Protein AF-A0AA35WBN7-F1 (afdb_monomer_lite)

InterPro domains:
  IPR002496 Phosphoribosyl-AMP cyclohydrolase domain [PF01502] (26-99)
  IPR008179 Phosphoribosyl-ATP pyrophosphohydrolase [TIGR03188] (119-172)
  IPR008179 Phosphoribosyl-ATP pyrophosphohydrolase [cd11534] (119-172)
  IPR021130 Phosphoribosyl-ATP pyrophosphohydrolase-like [PF01503] (120-172)
  IPR038019 Phosphoribosyl-AMP cyclohydrolase domain superfamily [G3DSA:3.10.20.810] (1-90)
  IPR038019 Phosphoribosyl-AMP cyclohydrolase domain superfamily [SSF141734] (4-103)

Radius of gyration: 33.15 Å; chains: 1; bounding box: 84×72×66 Å

Secondary structure (DSSP, 8-state):
-PPPP--TTS-EEEEEEETTT--EEEEEEE-HHHHHHHHHHSB-EEEETTTTEEEETTTTTS--EEEEEEEE-SSS--EEEEEEESS-SSTTS-S-S-----SS--TT------S-HHHHHHHHHHHHHHHH--TT-HHHHHHHT-HHHHHHHHHHHHHHHHHHHHTT--S-S------S----TT-TTSTT--S--------PPP------

pLDDT: mean 80.25, std 23.48, range [30.5, 98.75]

Structure (mmCIF, N/CA/C/O backbone):
data_AF-A0AA35WBN7-F1
#
_entry.id   AF-A0AA35WBN7-F1
#
loop_
_atom_site.group_PDB
_atom_site.id
_atom_site.type_symbol
_atom_site.label_atom_id
_atom_site.label_alt_id
_atom_site.label_comp_id
_atom_site.label_asym_id
_atom_site.label_entity_id
_atom_site.label_seq_id
_atom_site.pdbx_PDB_ins_code
_atom_site.Cartn_x
_atom_site.Cartn_y
_atom_site.Cartn_z
_atom_site.occupancy
_atom_site.B_iso_or_equiv
_atom_site.auth_seq_id
_atom_site.auth_comp_id
_atom_site.auth_asym_id
_atom_site.auth_atom_id
_atom_site.pdbx_PDB_model_num
ATOM 1 N N . MET A 1 1 ? -16.126 -9.902 -14.931 1.00 58.09 1 MET A N 1
ATOM 2 C CA . MET A 1 1 ? -14.871 -9.126 -14.953 1.00 58.09 1 MET A CA 1
ATOM 3 C C . MET A 1 1 ? -14.750 -8.527 -13.568 1.00 58.09 1 MET A C 1
ATOM 5 O O . MET A 1 1 ? -15.736 -7.951 -13.128 1.00 58.09 1 MET A O 1
ATOM 9 N N . THR A 1 2 ? -13.669 -8.795 -12.839 1.00 73.81 2 THR A N 1
ATOM 10 C CA . THR A 1 2 ? -13.513 -8.277 -11.471 1.00 73.81 2 THR A CA 1
ATOM 11 C C . THR A 1 2 ? -13.279 -6.771 -11.540 1.00 73.81 2 THR A C 1
ATOM 13 O O . THR A 1 2 ? -12.443 -6.322 -12.321 1.00 73.81 2 THR A O 1
ATOM 16 N N . GLU A 1 3 ? -14.068 -6.005 -10.793 1.00 88.19 3 GLU A N 1
ATOM 17 C CA . GLU A 1 3 ? -13.978 -4.547 -10.731 1.00 88.19 3 GLU A CA 1
ATOM 18 C C . GLU A 1 3 ? -13.032 -4.152 -9.595 1.00 88.19 3 GLU A C 1
ATOM 20 O O . GLU A 1 3 ? -13.206 -4.605 -8.467 1.00 88.19 3 GLU A O 1
ATOM 25 N N . ILE A 1 4 ? -12.017 -3.343 -9.903 1.00 94.44 4 ILE A N 1
ATOM 26 C CA . ILE A 1 4 ? -11.051 -2.851 -8.914 1.00 94.44 4 ILE A CA 1
ATOM 27 C C . ILE A 1 4 ? -11.661 -1.635 -8.224 1.00 94.44 4 ILE A C 1
ATOM 29 O O . ILE A 1 4 ? -12.025 -0.662 -8.889 1.00 94.44 4 ILE A O 1
ATOM 33 N N . LYS A 1 5 ? -11.751 -1.683 -6.898 1.00 95.81 5 LYS A N 1
ATOM 34 C CA . LYS A 1 5 ? -12.196 -0.568 -6.069 1.00 95.81 5 LYS A CA 1
ATOM 35 C C . LYS A 1 5 ? -11.035 0.385 -5.833 1.00 95.81 5 LYS A C 1
ATOM 37 O O . L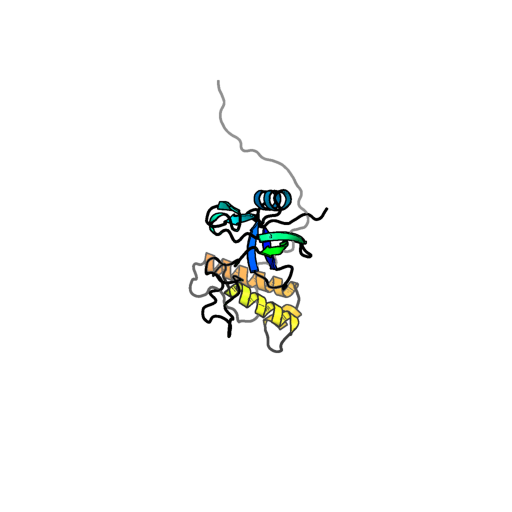YS A 1 5 ? -9.929 -0.025 -5.496 1.00 95.81 5 LYS A O 1
ATOM 42 N N . LEU A 1 6 ? -11.309 1.665 -6.028 1.00 96.69 6 LEU A N 1
ATOM 43 C CA . LEU A 1 6 ? -10.374 2.746 -5.753 1.00 96.69 6 LEU A CA 1
ATOM 44 C C . LEU A 1 6 ? -10.795 3.447 -4.456 1.00 96.69 6 LEU A C 1
ATOM 46 O O . LEU A 1 6 ? -11.986 3.496 -4.144 1.00 96.69 6 LEU A O 1
ATOM 50 N N . ASP A 1 7 ? -9.828 3.999 -3.727 1.00 95.06 7 ASP A N 1
ATOM 51 C CA . ASP A 1 7 ? -10.064 4.868 -2.574 1.00 95.06 7 ASP A CA 1
ATOM 52 C C . ASP A 1 7 ? -10.712 6.203 -2.997 1.00 95.06 7 ASP A C 1
ATOM 54 O O . ASP A 1 7 ? -10.876 6.499 -4.186 1.00 95.06 7 ASP A O 1
ATOM 58 N N . ASP A 1 8 ? -11.042 7.056 -2.024 1.00 95.00 8 ASP A N 1
ATOM 59 C CA . ASP A 1 8 ? -11.656 8.373 -2.271 1.00 95.00 8 ASP A CA 1
ATOM 60 C C . ASP A 1 8 ? -10.786 9.317 -3.128 1.00 95.00 8 ASP A C 1
ATOM 62 O O . ASP A 1 8 ? -11.260 10.345 -3.613 1.00 95.00 8 ASP A O 1
ATOM 66 N N . ARG A 1 9 ? -9.506 8.982 -3.336 1.00 93.56 9 ARG A N 1
ATOM 67 C CA . ARG A 1 9 ? -8.565 9.717 -4.194 1.00 93.56 9 ARG A CA 1
ATOM 68 C C . ARG A 1 9 ? -8.395 9.064 -5.567 1.00 93.56 9 ARG A C 1
ATOM 70 O O . ARG A 1 9 ? -7.563 9.514 -6.353 1.00 93.56 9 ARG A O 1
ATOM 77 N N . GLY A 1 10 ? -9.157 8.016 -5.873 1.00 95.62 10 GLY A N 1
ATOM 78 C CA . GLY A 1 10 ? -9.047 7.276 -7.125 1.00 95.62 10 GLY A CA 1
ATOM 79 C C . GLY A 1 10 ? -7.792 6.402 -7.205 1.00 95.62 10 GLY A C 1
ATOM 80 O O . GLY A 1 10 ? -7.294 6.160 -8.309 1.00 95.62 10 GLY A O 1
ATOM 81 N N . LEU A 1 11 ? -7.260 5.955 -6.062 1.00 97.56 11 LEU A N 1
ATOM 82 C CA . LEU A 1 11 ? -6.049 5.143 -5.970 1.00 97.56 11 LEU A CA 1
ATOM 83 C C . LEU A 1 11 ? -6.331 3.745 -5.414 1.00 97.56 11 LEU A C 1
ATOM 85 O O . LEU A 1 11 ? -7.226 3.555 -4.603 1.00 97.56 11 LEU A O 1
ATOM 89 N N . VAL A 1 12 ? -5.509 2.776 -5.799 1.00 97.94 12 VAL A N 1
ATOM 90 C CA . VAL A 1 12 ? -5.505 1.413 -5.258 1.00 97.94 12 VAL A CA 1
ATOM 91 C C . VAL A 1 12 ? -4.094 1.062 -4.774 1.00 97.94 12 VAL A C 1
ATOM 93 O O . VAL A 1 12 ? -3.124 1.333 -5.496 1.00 97.94 12 VAL A O 1
ATOM 96 N N . PRO A 1 13 ? -3.917 0.517 -3.559 1.00 98.38 13 PRO A N 1
ATOM 97 C CA . PRO A 1 13 ? -2.636 -0.024 -3.127 1.00 98.38 13 PRO A CA 1
ATOM 98 C C . PRO A 1 13 ? -2.210 -1.200 -4.014 1.00 98.38 13 PRO A C 1
ATOM 100 O O . PRO A 1 13 ? -3.001 -2.068 -4.381 1.00 98.38 13 PRO A O 1
ATOM 103 N N . ALA A 1 14 ? -0.925 -1.233 -4.350 1.00 98.31 14 ALA A N 1
ATOM 104 C CA . ALA A 1 14 ? -0.316 -2.265 -5.171 1.00 98.31 14 ALA A CA 1
ATOM 105 C C . ALA A 1 14 ? 0.974 -2.768 -4.516 1.00 98.31 14 ALA A C 1
ATOM 107 O O . ALA A 1 14 ? 1.943 -2.023 -4.344 1.00 98.31 14 ALA A O 1
ATOM 108 N N . ILE A 1 15 ? 0.990 -4.048 -4.160 1.00 98.75 15 ILE A N 1
ATOM 109 C CA . ILE A 1 15 ? 2.135 -4.744 -3.579 1.00 98.75 15 ILE A CA 1
ATOM 110 C C . ILE A 1 15 ? 2.947 -5.352 -4.718 1.00 98.75 15 ILE A C 1
ATOM 112 O O . ILE A 1 15 ? 2.439 -6.182 -5.463 1.00 98.75 15 ILE A O 1
ATOM 116 N N . ALA A 1 16 ? 4.219 -4.981 -4.840 1.00 98.50 16 ALA A N 1
ATOM 117 C CA . ALA A 1 16 ? 5.152 -5.655 -5.733 1.00 98.50 16 ALA A CA 1
ATOM 118 C C . ALA A 1 16 ? 5.882 -6.765 -4.973 1.00 98.50 16 ALA A C 1
ATOM 120 O O . ALA A 1 16 ? 6.522 -6.511 -3.950 1.00 98.50 16 ALA A O 1
ATOM 121 N N . GLN A 1 17 ? 5.804 -7.987 -5.485 1.00 98.75 17 GLN A N 1
ATOM 122 C CA . GLN A 1 17 ? 6.451 -9.164 -4.921 1.00 98.75 17 GLN A CA 1
ATOM 123 C C . GLN A 1 17 ? 7.298 -9.844 -5.992 1.00 98.75 17 GLN A C 1
ATOM 125 O O . GLN A 1 17 ? 6.830 -10.080 -7.104 1.00 98.75 17 GLN A O 1
ATOM 130 N N . ASP A 1 18 ? 8.533 -10.178 -5.641 1.00 98.50 18 ASP A N 1
ATOM 131 C CA . ASP A 1 18 ? 9.425 -10.947 -6.500 1.00 98.50 18 ASP A CA 1
ATOM 132 C C . ASP A 1 18 ? 8.811 -12.326 -6.782 1.00 98.50 18 ASP A C 1
ATOM 134 O O . ASP A 1 18 ? 8.481 -13.078 -5.857 1.00 98.50 18 ASP A O 1
ATOM 138 N N . ILE A 1 19 ? 8.628 -12.647 -8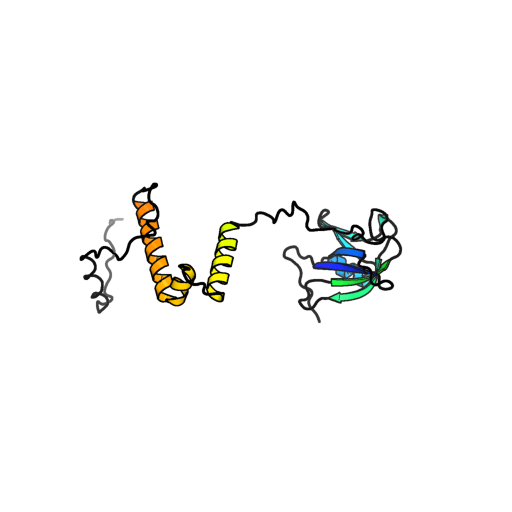.062 1.00 98.38 19 ILE A N 1
ATOM 139 C CA . ILE A 1 19 ? 8.028 -13.909 -8.500 1.00 98.38 19 ILE A CA 1
ATOM 140 C C . ILE A 1 19 ? 8.918 -15.121 -8.199 1.00 98.38 19 ILE A C 1
ATOM 142 O O . ILE A 1 19 ? 8.398 -16.202 -7.933 1.00 98.38 19 ILE A O 1
ATOM 146 N N . ASN A 1 20 ? 10.239 -14.943 -8.201 1.00 97.44 20 ASN A N 1
ATOM 147 C CA . ASN A 1 20 ? 11.207 -16.020 -8.023 1.00 97.44 20 ASN A CA 1
ATOM 148 C C . ASN A 1 20 ? 11.433 -16.324 -6.540 1.00 97.44 20 ASN A C 1
ATOM 150 O O . ASN A 1 20 ? 11.540 -17.486 -6.150 1.00 97.44 20 ASN A O 1
ATOM 154 N N . THR A 1 21 ? 11.516 -15.283 -5.705 1.00 97.56 21 THR A N 1
ATOM 155 C CA . THR A 1 21 ? 11.854 -15.434 -4.277 1.00 97.56 21 THR A CA 1
ATOM 156 C C . THR A 1 21 ? 10.646 -15.365 -3.346 1.00 97.56 21 THR A C 1
ATOM 158 O O . THR A 1 21 ? 10.745 -15.756 -2.184 1.00 97.56 21 THR A O 1
ATOM 161 N N . GLY A 1 22 ? 9.510 -14.841 -3.813 1.00 97.31 22 GLY A N 1
ATOM 162 C CA . GLY A 1 22 ? 8.342 -14.565 -2.974 1.00 97.31 22 GLY A CA 1
ATOM 163 C C . GLY A 1 22 ? 8.532 -13.385 -2.014 1.00 97.31 22 GLY A C 1
ATOM 164 O O . GLY A 1 22 ? 7.644 -13.102 -1.207 1.00 97.31 22 GLY A O 1
ATOM 165 N N . ARG A 1 23 ? 9.657 -12.666 -2.078 1.00 97.69 23 ARG A N 1
ATOM 166 C CA . ARG A 1 23 ? 9.912 -11.504 -1.222 1.00 97.69 23 ARG A CA 1
ATOM 167 C C . ARG A 1 23 ? 9.023 -10.333 -1.630 1.00 97.69 23 ARG A C 1
ATOM 169 O O . ARG A 1 23 ? 8.982 -9.957 -2.799 1.00 97.69 23 ARG A O 1
ATOM 176 N N . VAL A 1 24 ? 8.352 -9.713 -0.661 1.00 98.44 24 VAL A N 1
ATOM 177 C CA . VAL A 1 24 ? 7.678 -8.426 -0.883 1.00 98.44 24 VAL A CA 1
ATOM 178 C C . VAL A 1 24 ? 8.748 -7.357 -1.085 1.00 98.44 24 VAL A C 1
ATOM 180 O O . VAL A 1 24 ? 9.616 -7.178 -0.232 1.00 98.44 24 VAL A O 1
ATOM 183 N N . LEU A 1 25 ? 8.709 -6.674 -2.226 1.00 98.38 25 LEU A N 1
ATOM 184 C CA . LEU A 1 25 ? 9.704 -5.686 -2.638 1.00 98.38 25 LEU A CA 1
ATOM 185 C C . LEU A 1 25 ? 9.303 -4.278 -2.215 1.00 98.38 25 LEU A C 1
ATOM 187 O O . LEU A 1 25 ? 10.115 -3.544 -1.665 1.00 98.38 25 LEU A O 1
ATOM 191 N N . MET A 1 26 ? 8.059 -3.887 -2.478 1.00 98.06 26 MET A N 1
ATOM 192 C CA . MET A 1 26 ? 7.554 -2.562 -2.125 1.00 98.06 26 MET A CA 1
ATOM 193 C C . MET A 1 26 ? 6.029 -2.516 -2.175 1.00 98.06 26 MET A C 1
ATOM 195 O O . MET A 1 26 ? 5.392 -3.358 -2.807 1.00 98.06 26 MET A O 1
ATOM 199 N N . LEU A 1 27 ? 5.465 -1.485 -1.551 1.00 98.25 27 LEU A N 1
ATOM 200 C CA . LEU A 1 27 ? 4.088 -1.058 -1.758 1.00 98.25 27 LEU A CA 1
ATOM 201 C C . LEU A 1 27 ? 4.101 0.284 -2.491 1.00 98.25 27 LEU A C 1
ATOM 203 O O . LEU A 1 27 ? 4.803 1.214 -2.092 1.00 98.25 27 LEU A O 1
ATOM 207 N N . GLY A 1 28 ? 3.325 0.373 -3.563 1.00 97.12 28 GLY A N 1
ATOM 208 C CA . GLY A 1 28 ? 3.023 1.613 -4.265 1.00 97.12 28 GLY A CA 1
ATOM 209 C C . GLY A 1 28 ? 1.517 1.821 -4.369 1.00 97.12 28 GLY A C 1
ATOM 210 O O . GLY A 1 28 ? 0.730 0.991 -3.922 1.00 97.12 28 GLY A O 1
ATOM 211 N N . TYR A 1 29 ? 1.116 2.937 -4.965 1.00 98.31 29 TYR A N 1
ATOM 212 C CA . TYR A 1 29 ? -0.280 3.203 -5.305 1.00 98.31 29 TYR A CA 1
ATOM 213 C C . TYR A 1 29 ? -0.405 3.258 -6.816 1.00 98.31 29 TYR A C 1
ATOM 215 O O . TYR A 1 29 ? 0.515 3.710 -7.496 1.00 98.31 29 TYR A O 1
ATOM 223 N N . MET A 1 30 ? -1.532 2.807 -7.340 1.00 98.19 30 MET A N 1
ATOM 224 C CA . MET A 1 30 ? -1.865 2.902 -8.751 1.00 98.19 30 MET A CA 1
ATOM 225 C C . MET A 1 30 ? -3.196 3.627 -8.918 1.00 98.19 30 MET A C 1
ATOM 227 O O . MET A 1 30 ? -4.060 3.588 -8.055 1.00 98.19 30 MET A O 1
ATOM 231 N N . ASN A 1 31 ? -3.353 4.287 -10.050 1.00 97.50 31 ASN A N 1
ATOM 232 C CA . ASN A 1 31 ? -4.596 4.856 -10.547 1.00 97.50 31 ASN A CA 1
ATOM 233 C C . ASN A 1 31 ? -4.928 4.180 -11.896 1.00 97.50 31 ASN A C 1
ATOM 235 O O . ASN A 1 31 ? -4.107 3.417 -12.422 1.00 97.50 31 ASN A O 1
ATOM 239 N N . PRO A 1 32 ? -6.080 4.470 -12.524 1.00 96.56 32 PRO A N 1
ATOM 240 C CA . PRO A 1 32 ? -6.427 3.866 -13.812 1.00 96.56 32 PRO A CA 1
ATOM 241 C C . PRO A 1 32 ? -5.363 4.062 -14.908 1.00 96.56 32 PRO A C 1
ATOM 243 O O . PRO A 1 32 ? -5.143 3.170 -15.727 1.00 96.56 32 PRO A O 1
ATOM 246 N N . GLY A 1 33 ? -4.665 5.205 -14.915 1.00 96.62 33 GLY A N 1
ATOM 247 C CA . GLY A 1 33 ? -3.615 5.505 -15.893 1.00 96.62 33 GLY A CA 1
ATOM 248 C C . GLY A 1 33 ? -2.356 4.649 -15.730 1.00 96.62 33 GLY A C 1
ATOM 249 O O . GLY A 1 33 ? -1.837 4.121 -16.713 1.00 96.62 33 GLY A O 1
ATOM 250 N N . SER A 1 34 ? -1.881 4.474 -14.497 1.00 97.44 34 SER A N 1
ATOM 251 C CA . SER A 1 34 ? -0.712 3.635 -14.189 1.00 97.44 34 SER A CA 1
ATOM 252 C C . SER A 1 34 ? -1.015 2.150 -14.365 1.00 97.44 34 SER A C 1
ATOM 254 O O . SER A 1 34 ? -0.185 1.430 -14.921 1.00 97.44 34 SER A O 1
ATOM 256 N N . LEU A 1 35 ? -2.222 1.697 -14.009 1.00 95.75 35 LEU A N 1
ATOM 257 C CA . LEU A 1 35 ? -2.671 0.333 -14.309 1.00 95.75 35 LEU A CA 1
ATOM 258 C C . LEU A 1 35 ? -2.663 0.062 -15.808 1.00 95.75 35 LEU A C 1
ATOM 260 O O . LEU A 1 35 ? -2.078 -0.923 -16.255 1.00 95.75 35 LEU A O 1
ATOM 264 N N . LYS A 1 36 ? -3.255 0.968 -16.593 1.00 95.62 36 LYS A N 1
ATOM 265 C CA . LYS A 1 36 ? -3.287 0.845 -18.049 1.00 95.62 36 LYS A CA 1
ATOM 266 C C . LYS A 1 36 ? -1.878 0.716 -18.632 1.00 95.62 36 LYS A C 1
ATOM 268 O O . LYS A 1 36 ? -1.614 -0.238 -19.354 1.00 95.62 36 LYS A O 1
ATOM 273 N N . ARG A 1 37 ? -0.959 1.618 -18.269 1.00 96.88 37 ARG A N 1
ATOM 274 C CA . ARG A 1 37 ? 0.431 1.570 -18.758 1.00 96.88 37 ARG A CA 1
ATOM 275 C C . ARG A 1 37 ? 1.164 0.302 -18.336 1.00 96.88 37 ARG A C 1
ATOM 277 O O . ARG A 1 37 ? 1.904 -0.260 -19.135 1.00 96.88 37 ARG A O 1
ATOM 284 N N . THR A 1 38 ? 0.937 -0.162 -17.110 1.00 96.69 38 THR A N 1
ATOM 285 C CA . THR A 1 38 ? 1.546 -1.399 -16.608 1.00 96.69 38 THR A CA 1
ATOM 286 C C . THR A 1 38 ? 1.101 -2.614 -17.422 1.00 96.69 38 THR A C 1
ATOM 288 O O . THR A 1 38 ? 1.929 -3.433 -17.818 1.00 96.69 38 THR A O 1
ATOM 291 N N . LEU A 1 39 ? -0.199 -2.713 -17.713 1.00 92.62 39 LEU A N 1
ATOM 292 C CA . LEU A 1 39 ? -0.763 -3.822 -18.484 1.00 92.62 39 LEU A CA 1
ATOM 293 C C . LEU A 1 39 ? -0.385 -3.763 -19.972 1.00 92.62 39 LEU A C 1
ATOM 295 O O . LEU A 1 39 ? -0.274 -4.806 -20.610 1.00 92.62 39 LEU A O 1
ATOM 299 N N . GLU A 1 40 ? -0.164 -2.567 -20.523 1.00 94.25 40 GLU A N 1
ATOM 300 C CA . GLU A 1 40 ? 0.291 -2.379 -21.907 1.00 94.25 40 GLU A CA 1
ATOM 301 C C . GLU A 1 40 ? 1.801 -2.631 -22.081 1.00 94.25 40 GLU A C 1
ATOM 303 O O . GLU A 1 40 ? 2.218 -3.176 -23.101 1.00 94.25 40 GLU A O 1
ATOM 308 N N . GLY A 1 41 ? 2.628 -2.219 -21.112 1.00 82.44 41 GLY A N 1
ATOM 309 C CA . GLY A 1 41 ? 4.081 -2.082 -21.272 1.00 82.44 41 GLY A CA 1
ATOM 310 C C . GLY A 1 41 ? 4.947 -3.135 -20.582 1.00 82.44 41 GLY A C 1
ATOM 311 O O . GLY A 1 41 ? 6.168 -3.034 -20.650 1.00 82.44 41 GLY A O 1
ATOM 312 N N . THR A 1 42 ? 4.369 -4.127 -19.901 1.00 90.69 42 THR A N 1
ATOM 313 C CA . THR A 1 42 ? 5.061 -5.162 -19.092 1.00 90.69 42 THR A CA 1
ATOM 314 C C . THR A 1 42 ? 5.919 -4.650 -17.930 1.00 90.69 42 THR A C 1
ATOM 316 O O . THR A 1 42 ? 6.293 -5.440 -17.076 1.00 90.69 42 THR A O 1
ATOM 319 N N . GLN A 1 43 ? 6.203 -3.353 -17.836 1.00 96.94 43 GLN A N 1
ATOM 320 C CA . GLN A 1 43 ? 6.925 -2.728 -16.730 1.00 96.94 43 GLN A CA 1
ATOM 321 C C . GLN A 1 43 ? 5.951 -2.002 -15.805 1.00 96.94 43 GLN A C 1
ATOM 323 O O . GLN A 1 43 ? 4.960 -1.430 -16.257 1.00 96.94 43 GLN A O 1
ATOM 328 N N . VAL A 1 44 ? 6.217 -2.032 -14.499 1.00 97.94 44 VAL A N 1
ATOM 329 C CA . VAL A 1 44 ? 5.310 -1.460 -13.498 1.00 97.94 44 VAL A CA 1
ATOM 330 C C . VAL A 1 44 ? 5.372 0.067 -13.470 1.00 97.94 44 VAL A C 1
ATOM 332 O O . VAL A 1 44 ? 6.429 0.679 -13.302 1.00 97.94 44 VAL A O 1
ATOM 335 N N . TRP A 1 45 ? 4.191 0.675 -13.546 1.00 98.38 45 TRP A N 1
ATOM 336 C CA . TRP A 1 45 ? 3.951 2.091 -13.307 1.00 98.38 45 TRP A CA 1
ATOM 337 C C . TRP A 1 45 ? 3.190 2.272 -12.001 1.00 98.38 45 TRP A C 1
ATOM 339 O O . TRP A 1 45 ? 2.185 1.613 -11.767 1.00 98.38 45 TRP A O 1
ATOM 349 N N . PHE A 1 46 ? 3.619 3.216 -11.179 1.00 98.00 46 PHE A N 1
ATOM 350 C CA . PHE A 1 46 ? 2.880 3.667 -10.007 1.00 98.00 46 PHE A CA 1
ATOM 351 C C . PHE A 1 46 ? 2.327 5.075 -10.233 1.00 98.00 46 PHE A C 1
ATOM 353 O O . PHE A 1 46 ? 2.603 5.726 -11.240 1.00 98.00 46 PHE A O 1
ATOM 360 N N . TYR A 1 47 ? 1.543 5.549 -9.277 1.00 97.62 47 TYR A N 1
ATOM 361 C CA . TYR A 1 47 ? 1.139 6.935 -9.135 1.00 97.62 47 TYR A CA 1
ATOM 362 C C . TYR A 1 47 ? 1.793 7.518 -7.880 1.00 97.62 47 TYR A C 1
ATOM 364 O O . TYR A 1 47 ? 1.621 7.009 -6.767 1.00 97.62 47 TYR A O 1
ATOM 372 N N . SER A 1 48 ? 2.571 8.581 -8.057 1.00 94.00 48 SER A N 1
ATOM 373 C CA . SER A 1 48 ? 3.215 9.294 -6.961 1.00 94.00 48 SER A CA 1
ATOM 374 C C . SER A 1 48 ? 2.201 10.200 -6.273 1.00 94.00 48 SER A C 1
ATOM 376 O O . SER A 1 48 ? 1.755 11.187 -6.845 1.00 94.00 48 SER A O 1
ATOM 378 N N . ARG A 1 49 ? 1.854 9.902 -5.017 1.00 92.25 49 ARG A N 1
ATOM 379 C CA . ARG A 1 49 ? 0.906 10.724 -4.241 1.00 92.25 49 ARG A CA 1
ATOM 380 C C . ARG A 1 49 ? 1.442 12.115 -3.904 1.00 92.25 49 ARG A C 1
ATOM 382 O O . ARG A 1 49 ? 0.654 13.018 -3.682 1.00 92.25 49 ARG A O 1
ATOM 389 N N . SER A 1 50 ? 2.762 12.271 -3.817 1.00 89.75 50 SER A N 1
ATOM 390 C CA . SER A 1 50 ? 3.400 13.549 -3.486 1.00 89.75 50 SER A CA 1
ATOM 391 C C . SER A 1 50 ? 3.613 14.441 -4.703 1.00 89.75 50 SER A C 1
ATOM 393 O O . SER A 1 50 ? 3.596 15.658 -4.568 1.00 89.75 50 SER A O 1
ATOM 395 N N . GLN A 1 51 ? 3.840 13.841 -5.874 1.00 91.00 51 GLN A N 1
ATOM 396 C CA . GLN A 1 51 ? 4.060 14.572 -7.127 1.00 91.00 51 GLN A CA 1
ATOM 397 C C . GLN A 1 51 ? 2.804 14.627 -8.005 1.00 91.00 51 GLN A C 1
ATOM 399 O O . GLN A 1 51 ? 2.819 15.307 -9.021 1.00 91.00 51 GLN A O 1
ATOM 404 N N . GLU A 1 52 ? 1.744 13.913 -7.614 1.00 92.62 52 GLU A N 1
ATOM 405 C CA . GLU A 1 52 ? 0.474 13.803 -8.340 1.00 92.62 52 GLU A CA 1
ATOM 406 C C . GLU A 1 52 ? 0.646 13.393 -9.813 1.00 92.62 52 GLU A C 1
ATOM 408 O O . GLU A 1 52 ? -0.058 13.868 -10.701 1.00 92.62 52 GLU A O 1
ATOM 413 N N . ASP A 1 53 ? 1.591 12.485 -10.076 1.00 95.75 53 ASP A N 1
ATOM 414 C CA . ASP A 1 53 ? 1.955 12.086 -11.437 1.00 95.75 53 ASP A CA 1
ATOM 415 C C . ASP A 1 53 ? 2.259 10.584 -11.555 1.00 95.75 53 ASP A C 1
ATOM 417 O O . ASP A 1 53 ? 2.520 9.879 -10.571 1.00 95.75 53 ASP A O 1
ATOM 421 N N . LEU A 1 54 ? 2.213 10.083 -12.789 1.00 96.38 54 LEU A N 1
ATOM 422 C CA . LEU A 1 54 ? 2.597 8.726 -13.150 1.00 96.38 54 LEU A CA 1
ATOM 423 C C . LEU A 1 54 ? 4.107 8.549 -12.999 1.00 96.38 54 LEU A C 1
ATOM 425 O O . LEU A 1 54 ? 4.903 9.304 -13.544 1.00 96.38 54 LEU A O 1
ATOM 429 N N . TRP A 1 55 ? 4.500 7.484 -12.315 1.00 96.00 55 TRP A N 1
ATOM 430 C CA . TRP A 1 55 ? 5.891 7.156 -12.061 1.00 96.00 55 TRP A CA 1
ATOM 431 C C . TRP A 1 55 ? 6.236 5.798 -12.658 1.00 96.00 55 TRP A C 1
ATOM 433 O O . TRP A 1 55 ? 5.734 4.763 -12.216 1.00 96.00 55 TRP A O 1
ATOM 443 N N . HIS A 1 56 ? 7.124 5.793 -13.647 1.00 96.56 56 HIS A N 1
ATOM 444 C CA . HIS A 1 56 ? 7.660 4.561 -14.199 1.00 96.56 56 HIS A CA 1
ATOM 445 C C . HIS A 1 56 ? 8.770 4.022 -13.290 1.00 96.56 56 HIS A C 1
ATOM 447 O O . HIS A 1 56 ? 9.854 4.608 -13.176 1.00 96.56 56 HIS A O 1
ATOM 453 N N . LYS A 1 57 ? 8.505 2.909 -12.596 1.00 96.06 57 LYS A N 1
ATOM 454 C CA . LYS A 1 57 ? 9.466 2.377 -11.628 1.00 96.06 57 LYS A CA 1
ATOM 455 C C . LYS A 1 57 ? 10.723 1.913 -12.358 1.00 96.06 57 LYS A C 1
ATOM 457 O O . LYS A 1 57 ? 10.674 0.962 -13.124 1.00 96.06 57 LYS A O 1
ATOM 462 N N . GLY A 1 58 ? 11.850 2.552 -12.046 1.00 93.88 58 GLY A N 1
ATOM 463 C CA . GLY A 1 58 ? 13.148 2.238 -12.646 1.00 93.88 58 GLY A CA 1
ATOM 464 C C . GLY A 1 58 ? 13.581 3.193 -13.757 1.00 93.88 58 GLY A C 1
ATOM 465 O O . GLY A 1 58 ? 14.728 3.109 -14.166 1.00 93.88 58 GLY A O 1
ATOM 466 N N . GLU A 1 59 ? 12.750 4.151 -14.180 1.00 94.25 59 GLU A N 1
ATOM 467 C CA . GLU A 1 59 ? 13.090 5.078 -15.277 1.00 94.25 59 GLU A CA 1
ATOM 468 C C . GLU A 1 59 ? 14.386 5.865 -15.040 1.00 94.25 59 GLU A C 1
ATOM 470 O O . GLU A 1 59 ? 15.180 6.051 -15.957 1.00 94.25 59 GLU A O 1
ATOM 475 N N . VAL A 1 60 ? 14.638 6.278 -13.794 1.00 91.69 60 VAL A N 1
ATOM 476 C CA . VAL A 1 60 ? 15.870 6.996 -13.428 1.00 91.69 60 VAL A CA 1
ATOM 477 C C . VAL A 1 60 ? 17.000 6.039 -13.040 1.00 91.69 60 VAL A C 1
ATOM 479 O O . VAL A 1 60 ? 18.159 6.298 -13.349 1.00 91.69 60 VAL A O 1
ATOM 482 N N . SER A 1 61 ? 16.691 4.944 -12.336 1.00 93.88 61 SER A N 1
ATOM 483 C CA . SER A 1 61 ? 17.712 4.078 -11.727 1.00 93.88 61 SER A CA 1
ATOM 484 C C . SER A 1 61 ? 18.115 2.869 -12.574 1.00 93.88 61 SER A C 1
ATOM 486 O O . SER A 1 61 ? 19.082 2.200 -12.233 1.00 93.88 61 SER A O 1
ATOM 488 N N . GLY A 1 62 ? 17.355 2.536 -13.618 1.00 95.12 62 GLY A N 1
ATOM 489 C CA . GLY A 1 62 ? 17.463 1.281 -14.368 1.00 95.12 62 GLY A CA 1
ATOM 490 C C . GLY A 1 62 ? 16.878 0.052 -13.656 1.00 95.12 62 GLY A C 1
ATOM 491 O O . GLY A 1 62 ? 16.797 -1.010 -14.260 1.00 95.12 62 GLY A O 1
ATOM 492 N N . ASN A 1 63 ? 16.432 0.177 -12.400 1.00 96.81 63 ASN A N 1
ATOM 493 C CA . ASN A 1 63 ? 15.888 -0.944 -11.619 1.00 96.81 63 ASN A CA 1
ATOM 494 C C . ASN A 1 63 ? 14.382 -1.086 -11.868 1.00 96.81 63 ASN A C 1
ATOM 496 O O . ASN A 1 63 ? 13.558 -0.669 -11.032 1.00 96.81 63 ASN A O 1
ATOM 500 N N . TYR A 1 64 ? 14.038 -1.610 -13.042 1.00 97.81 64 TYR A N 1
ATOM 501 C CA . TYR A 1 64 ? 12.658 -1.865 -13.435 1.00 97.81 64 TYR A CA 1
ATOM 502 C C . TYR A 1 64 ? 12.068 -3.060 -12.690 1.00 97.81 64 TYR A C 1
ATOM 504 O O . TYR A 1 64 ? 12.774 -3.943 -12.200 1.00 97.81 64 TYR A O 1
ATOM 512 N N . LEU A 1 65 ? 10.740 -3.065 -12.603 1.00 98.25 65 LEU A N 1
ATOM 513 C CA . LEU A 1 65 ? 9.963 -4.207 -12.142 1.00 98.25 65 LEU A CA 1
ATOM 514 C C . LEU A 1 65 ? 9.152 -4.723 -13.329 1.00 98.25 65 LEU A C 1
ATOM 516 O O . LEU A 1 65 ? 8.223 -4.048 -13.777 1.00 98.25 65 LEU A O 1
ATOM 520 N N . ASN A 1 66 ? 9.511 -5.898 -13.841 1.00 98.12 66 ASN A N 1
ATOM 521 C CA . ASN A 1 66 ? 8.856 -6.488 -15.003 1.00 98.12 66 ASN A CA 1
ATOM 522 C C . ASN A 1 66 ? 7.675 -7.346 -14.539 1.00 98.12 66 ASN A C 1
ATOM 524 O O . ASN A 1 66 ? 7.863 -8.387 -13.911 1.00 98.12 66 ASN A O 1
ATOM 528 N N . LEU A 1 67 ? 6.451 -6.905 -14.816 1.00 98.38 67 LEU A N 1
ATOM 529 C CA . LEU A 1 67 ? 5.221 -7.602 -14.467 1.00 98.38 67 LEU A CA 1
ATOM 530 C C . LEU A 1 67 ? 5.139 -8.959 -15.176 1.00 98.38 67 LEU A C 1
ATOM 532 O O . LEU A 1 67 ? 5.259 -9.055 -16.398 1.00 98.38 67 LEU A O 1
ATOM 536 N N . ARG A 1 68 ? 4.884 -10.007 -14.392 1.00 97.88 68 ARG A N 1
ATOM 537 C CA . ARG A 1 68 ? 4.657 -11.375 -14.874 1.00 97.88 68 ARG A CA 1
ATOM 538 C C . ARG A 1 68 ? 3.226 -11.823 -14.627 1.00 97.88 68 ARG A C 1
ATOM 540 O O . ARG A 1 68 ? 2.579 -12.341 -15.530 1.00 97.88 68 ARG A O 1
ATOM 547 N N . GLU A 1 69 ? 2.726 -11.582 -13.421 1.00 97.00 69 GLU A N 1
ATOM 548 C CA . GLU A 1 69 ? 1.363 -11.923 -13.022 1.00 97.00 69 GLU A CA 1
ATOM 549 C C . GLU A 1 69 ? 0.804 -10.833 -12.118 1.00 97.00 69 GLU A C 1
ATOM 551 O O . GLU A 1 69 ? 1.546 -10.076 -11.491 1.00 97.00 69 GLU A O 1
ATOM 556 N N . TRP A 1 70 ? -0.516 -10.773 -12.017 1.00 96.94 70 TRP A N 1
ATOM 557 C CA . TRP A 1 70 ? -1.188 -9.840 -11.135 1.00 96.94 70 TRP A CA 1
ATOM 558 C C . TRP A 1 70 ? -2.470 -10.456 -10.598 1.00 96.94 70 TRP A C 1
ATOM 560 O O . TRP A 1 70 ? -3.141 -11.236 -11.275 1.00 96.94 70 TRP A O 1
ATOM 570 N N . TYR A 1 71 ? -2.782 -10.101 -9.363 1.00 97.06 71 TYR A N 1
ATOM 571 C CA . TYR A 1 71 ? -3.927 -10.594 -8.623 1.00 97.06 71 TYR A CA 1
ATOM 572 C C . TYR A 1 71 ? -4.596 -9.422 -7.925 1.00 97.06 71 TYR A C 1
ATOM 574 O O . TYR A 1 71 ? -3.959 -8.410 -7.637 1.00 97.06 71 TYR A O 1
ATOM 582 N N . VAL A 1 72 ? -5.874 -9.590 -7.630 1.00 97.12 72 VAL A N 1
ATOM 583 C CA . VAL A 1 72 ? -6.625 -8.696 -6.759 1.00 97.12 72 VAL A CA 1
ATOM 584 C C . VAL A 1 72 ? -7.077 -9.499 -5.542 1.00 97.12 72 VAL A C 1
ATOM 586 O O . VAL A 1 72 ? -7.262 -10.717 -5.645 1.00 97.12 72 VAL A O 1
ATOM 589 N N . ASP A 1 73 ? -7.189 -8.853 -4.392 1.00 97.19 73 ASP A N 1
ATOM 590 C CA . ASP A 1 73 ? -7.696 -9.475 -3.174 1.00 97.19 73 ASP A CA 1
ATOM 591 C C . ASP A 1 73 ? -9.217 -9.729 -3.205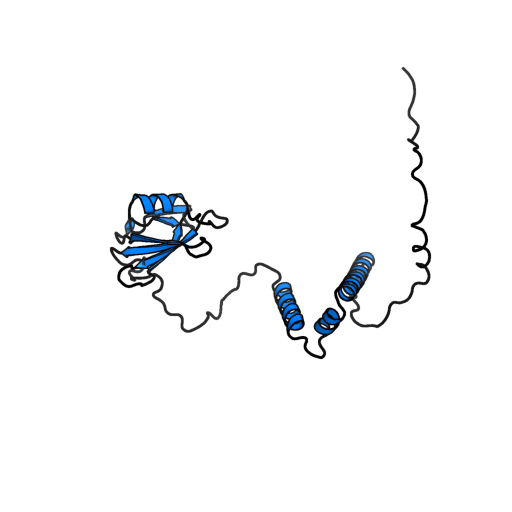 1.00 97.19 73 ASP A C 1
ATOM 593 O O . ASP A 1 73 ? -9.897 -9.568 -4.224 1.00 97.19 73 ASP A O 1
ATOM 597 N N . CYS A 1 74 ? -9.755 -10.247 -2.097 1.00 96.94 74 CYS A N 1
ATOM 598 C CA . CYS A 1 74 ? -11.106 -10.802 -2.049 1.00 96.94 74 CYS A CA 1
ATOM 599 C C . CYS A 1 74 ? -12.222 -9.748 -2.093 1.00 96.94 74 CYS A C 1
ATOM 601 O O . CYS A 1 74 ? -13.321 -10.055 -2.558 1.00 96.94 74 CYS A O 1
ATOM 603 N N . ASP A 1 75 ? -11.957 -8.529 -1.637 1.00 96.12 75 ASP A N 1
ATOM 604 C CA . ASP A 1 75 ? -12.849 -7.371 -1.706 1.00 96.12 75 ASP A CA 1
ATOM 605 C C . ASP A 1 75 ? -12.461 -6.374 -2.803 1.00 96.12 75 ASP A C 1
ATOM 607 O O . ASP A 1 75 ? -13.219 -5.430 -3.052 1.00 96.12 75 ASP A O 1
ATOM 611 N N . SER A 1 76 ? -11.402 -6.681 -3.552 1.00 96.69 76 SER A N 1
ATOM 612 C CA . SER A 1 76 ? -10.971 -6.003 -4.769 1.00 96.69 76 SER A CA 1
ATOM 613 C C . SER A 1 76 ? -10.439 -4.589 -4.556 1.00 96.69 76 SER A C 1
ATOM 615 O O . SER A 1 76 ? -10.567 -3.759 -5.457 1.00 96.69 76 SER A O 1
ATOM 617 N N . ASP A 1 77 ? -9.861 -4.308 -3.391 1.00 97.19 77 ASP A N 1
ATOM 618 C CA . ASP A 1 77 ? -9.289 -3.004 -3.049 1.00 97.19 77 ASP A CA 1
ATOM 619 C C . ASP A 1 77 ? -7.756 -2.998 -2.967 1.00 97.19 77 ASP A C 1
ATOM 621 O O . ASP A 1 77 ? -7.164 -1.934 -2.798 1.00 97.19 77 ASP A O 1
ATOM 625 N N . THR A 1 78 ? -7.100 -4.146 -3.168 1.00 98.06 78 THR A N 1
ATOM 626 C CA . THR A 1 78 ? -5.637 -4.239 -3.209 1.00 98.06 78 THR A CA 1
ATOM 627 C C . THR A 1 78 ? -5.153 -5.134 -4.344 1.00 98.06 78 THR A C 1
ATOM 629 O O . THR A 1 78 ? -5.712 -6.194 -4.635 1.00 98.06 78 THR A O 1
ATOM 632 N N . ILE A 1 79 ? -4.059 -4.723 -4.990 1.00 98.06 79 ILE A N 1
ATOM 633 C CA . ILE A 1 79 ? -3.431 -5.458 -6.092 1.00 98.06 79 ILE A CA 1
ATOM 634 C C . ILE A 1 79 ? -2.118 -6.088 -5.628 1.00 98.06 79 ILE A C 1
ATOM 636 O O . ILE A 1 79 ? -1.280 -5.436 -5.010 1.00 98.06 79 ILE A O 1
ATOM 640 N N . LEU A 1 80 ? -1.895 -7.347 -5.998 1.00 98.44 80 LEU A N 1
ATOM 641 C CA . LEU A 1 80 ? -0.603 -8.018 -5.891 1.00 98.44 80 LEU A CA 1
ATOM 642 C C . LEU A 1 80 ? 0.010 -8.166 -7.284 1.00 98.44 80 LEU A C 1
ATOM 644 O O . LEU A 1 80 ? -0.537 -8.860 -8.134 1.00 98.44 80 LEU A O 1
ATOM 648 N N . LEU A 1 81 ? 1.170 -7.557 -7.498 1.00 98.44 81 LEU A N 1
ATOM 649 C CA . LEU A 1 81 ? 1.974 -7.648 -8.713 1.00 98.44 81 LEU A CA 1
ATOM 650 C C . LEU A 1 81 ? 3.122 -8.633 -8.478 1.00 98.44 81 LEU A C 1
ATOM 652 O O . LEU A 1 81 ? 4.009 -8.377 -7.662 1.00 98.44 81 LEU A O 1
ATOM 656 N N . LYS A 1 82 ? 3.136 -9.743 -9.215 1.00 98.44 82 LYS A N 1
ATOM 657 C CA . LYS A 1 82 ? 4.292 -10.642 -9.292 1.00 98.44 82 LYS A CA 1
ATOM 658 C C . LYS A 1 82 ? 5.242 -10.109 -10.350 1.00 98.44 82 LYS A C 1
ATOM 660 O O . LYS A 1 82 ? 4.892 -10.057 -11.532 1.00 98.44 82 LYS A O 1
ATOM 665 N N . VAL A 1 83 ? 6.431 -9.706 -9.924 1.00 98.50 83 VAL A N 1
ATOM 666 C CA . VAL A 1 83 ? 7.401 -9.015 -10.774 1.00 98.50 83 VAL A CA 1
ATOM 667 C C . VAL A 1 83 ? 8.741 -9.735 -10.797 1.00 98.50 83 VAL A C 1
ATOM 669 O O . VAL A 1 83 ? 9.120 -10.403 -9.840 1.00 98.50 83 VAL A O 1
ATOM 672 N N . ASP A 1 84 ? 9.457 -9.560 -11.896 1.00 98.19 84 ASP A N 1
ATOM 673 C CA . ASP A 1 84 ? 10.843 -9.968 -12.087 1.00 98.19 84 ASP A CA 1
ATOM 674 C C . ASP A 1 84 ? 11.719 -8.698 -12.071 1.00 98.19 84 ASP A C 1
ATOM 676 O O . ASP A 1 84 ? 11.630 -7.892 -13.006 1.00 98.19 84 ASP A O 1
ATOM 680 N N . PRO A 1 85 ? 12.441 -8.418 -10.968 1.00 97.81 85 PRO A N 1
ATOM 681 C CA . PRO A 1 85 ? 13.160 -7.160 -10.791 1.00 97.81 85 PRO A CA 1
ATOM 682 C C . PRO A 1 85 ? 14.519 -7.154 -11.510 1.00 97.81 85 PRO A C 1
ATOM 684 O O . PRO A 1 85 ? 15.318 -8.069 -11.338 1.00 97.81 85 PRO A O 1
ATOM 687 N N . ASP A 1 86 ? 14.836 -6.067 -12.220 1.00 97.44 86 ASP A N 1
ATOM 688 C CA . ASP A 1 86 ? 16.144 -5.889 -12.887 1.00 97.44 86 ASP A CA 1
ATOM 689 C C . ASP A 1 86 ? 17.260 -5.431 -11.927 1.00 97.44 86 ASP A C 1
ATOM 691 O O . ASP A 1 86 ? 18.433 -5.343 -12.291 1.00 97.44 86 ASP A O 1
ATOM 695 N N . GLY A 1 87 ? 16.906 -5.120 -10.682 1.00 95.50 87 GLY A N 1
ATOM 696 C CA . GLY A 1 87 ? 17.819 -4.628 -9.659 1.00 95.50 87 GLY A CA 1
ATOM 697 C C . GLY A 1 87 ? 17.096 -4.350 -8.339 1.00 95.50 87 GLY A C 1
ATOM 698 O O . GLY A 1 87 ? 15.926 -4.712 -8.187 1.00 95.50 87 GLY A O 1
ATOM 699 N N . PRO A 1 88 ? 17.756 -3.695 -7.367 1.00 95.75 88 PRO A N 1
ATOM 700 C CA . PRO A 1 88 ? 17.138 -3.395 -6.082 1.00 95.75 88 PRO A CA 1
ATOM 701 C C . PRO A 1 88 ? 15.902 -2.503 -6.243 1.00 95.75 88 PRO A C 1
ATOM 703 O O . PRO A 1 88 ? 15.920 -1.493 -6.960 1.00 95.75 88 PRO A O 1
ATOM 706 N N . ALA A 1 89 ? 14.812 -2.872 -5.564 1.00 94.81 89 ALA A N 1
ATOM 707 C CA . ALA A 1 89 ? 13.568 -2.119 -5.644 1.00 94.81 89 ALA A CA 1
ATOM 708 C C . ALA A 1 89 ? 13.660 -0.788 -4.886 1.00 94.81 89 ALA A C 1
ATOM 710 O O . ALA A 1 89 ? 13.054 0.195 -5.324 1.00 94.81 89 ALA A O 1
ATOM 711 N N . CYS A 1 90 ? 14.432 -0.740 -3.794 1.00 93.88 90 CYS A N 1
ATOM 712 C CA . CYS A 1 90 ? 14.550 0.435 -2.943 1.00 93.88 90 CYS A CA 1
ATOM 713 C C . CYS A 1 90 ? 15.564 1.449 -3.492 1.00 93.88 90 CYS A C 1
ATOM 715 O O . CYS A 1 90 ? 16.616 1.096 -4.026 1.00 93.88 90 CYS A O 1
ATOM 717 N N . HIS A 1 91 ? 15.277 2.738 -3.301 1.00 89.38 91 HIS A N 1
ATOM 718 C CA . HIS A 1 91 ? 16.177 3.826 -3.694 1.00 89.38 91 HIS A CA 1
ATOM 719 C C . HIS A 1 91 ? 17.458 3.893 -2.843 1.00 89.38 91 HIS A C 1
ATOM 721 O O . HIS A 1 91 ? 18.398 4.589 -3.214 1.00 89.38 91 HIS A O 1
ATOM 727 N N . THR A 1 92 ? 17.502 3.200 -1.701 1.00 92.44 92 THR A N 1
ATOM 728 C CA . THR A 1 92 ? 18.691 3.089 -0.840 1.00 92.44 92 THR A CA 1
ATOM 729 C C . THR A 1 92 ? 19.707 2.068 -1.358 1.00 92.44 92 THR A C 1
ATOM 731 O O . THR A 1 92 ? 20.814 2.001 -0.835 1.00 92.44 92 THR A O 1
ATOM 734 N N . GLY A 1 93 ? 19.349 1.285 -2.383 1.00 93.12 93 GLY A N 1
ATOM 735 C CA . GLY A 1 93 ? 20.149 0.166 -2.886 1.00 93.12 93 GLY A CA 1
ATOM 736 C C . GLY A 1 93 ? 19.743 -1.193 -2.313 1.00 93.12 93 GLY A C 1
ATOM 737 O O . GLY A 1 93 ? 20.226 -2.216 -2.792 1.00 93.12 93 GLY A O 1
ATOM 738 N N . GLU A 1 94 ? 18.820 -1.225 -1.350 1.00 96.25 94 GLU A N 1
ATOM 739 C CA . GLU A 1 94 ? 18.290 -2.467 -0.788 1.00 96.25 94 GLU A CA 1
ATOM 740 C C . GLU A 1 94 ? 17.323 -3.183 -1.741 1.00 96.25 94 GLU A C 1
ATOM 742 O O . GLU A 1 94 ? 16.576 -2.566 -2.510 1.00 96.25 94 GLU A O 1
ATOM 747 N N . ILE A 1 95 ? 17.298 -4.518 -1.663 1.00 95.75 95 ILE A N 1
ATOM 748 C CA . ILE A 1 95 ? 16.457 -5.360 -2.533 1.00 95.75 95 ILE A CA 1
ATOM 749 C C . ILE A 1 95 ? 14.969 -5.036 -2.349 1.00 95.75 95 ILE A C 1
ATOM 751 O O . ILE A 1 95 ? 14.232 -4.954 -3.327 1.00 95.75 95 ILE A O 1
ATOM 755 N N . SER A 1 96 ? 14.539 -4.844 -1.102 1.00 97.31 96 SER A N 1
ATOM 756 C CA . SER A 1 96 ? 13.163 -4.531 -0.710 1.00 97.31 96 SER A CA 1
ATOM 757 C C . SER A 1 96 ? 13.145 -3.253 0.116 1.00 97.31 96 SER A C 1
ATOM 759 O O . SER A 1 96 ? 14.108 -2.982 0.820 1.00 97.31 96 SER A O 1
ATOM 761 N N . CYS A 1 97 ? 12.050 -2.495 0.072 1.00 96.75 97 CYS A N 1
ATOM 762 C CA . CYS A 1 97 ? 11.790 -1.394 1.000 1.00 96.75 97 CYS A CA 1
ATOM 763 C C . CYS A 1 97 ? 11.557 -1.881 2.441 1.00 96.75 97 CYS A C 1
ATOM 765 O O . CYS A 1 97 ? 11.724 -1.109 3.377 1.00 96.75 97 CYS A O 1
ATOM 767 N N . PHE A 1 98 ? 11.187 -3.149 2.629 1.00 96.50 98 PHE A N 1
ATOM 768 C CA . PHE A 1 98 ? 10.930 -3.765 3.933 1.00 96.50 98 PHE A CA 1
ATOM 769 C C . PHE A 1 98 ? 12.197 -4.450 4.473 1.00 96.50 98 PHE A C 1
ATOM 771 O O . PHE A 1 98 ? 12.198 -5.650 4.737 1.00 96.50 98 PHE A O 1
ATOM 778 N N . TYR A 1 99 ? 13.305 -3.706 4.556 1.00 94.62 99 TYR A N 1
ATOM 779 C CA . TYR A 1 99 ? 14.617 -4.225 4.978 1.00 94.62 99 TYR A CA 1
ATOM 780 C C . TYR A 1 99 ? 14.927 -4.005 6.467 1.00 94.62 99 TYR A C 1
ATOM 782 O O . TYR A 1 99 ? 15.893 -4.564 6.980 1.00 94.62 99 TYR A O 1
ATOM 790 N N . THR A 1 100 ? 14.134 -3.188 7.161 1.00 92.38 100 THR A N 1
ATOM 791 C CA . THR A 1 100 ? 14.274 -2.937 8.599 1.00 92.38 100 THR A CA 1
ATOM 792 C C . THR A 1 100 ? 13.283 -3.802 9.369 1.00 92.38 100 THR A C 1
ATOM 794 O O . THR A 1 100 ? 12.076 -3.703 9.154 1.00 92.38 100 THR A O 1
ATOM 797 N N . GLU A 1 101 ? 13.798 -4.654 10.253 1.00 91.19 101 GLU A N 1
ATOM 798 C CA . GLU A 1 101 ? 12.995 -5.434 11.195 1.00 91.19 101 GLU A CA 1
ATOM 799 C C . GLU A 1 101 ? 12.578 -4.559 12.386 1.00 91.19 101 GLU A C 1
ATOM 801 O O . GLU A 1 101 ? 13.313 -3.659 12.793 1.00 91.19 101 GLU A O 1
ATOM 806 N N . MET A 1 102 ? 11.379 -4.800 12.917 1.00 86.06 102 MET A N 1
ATOM 807 C CA . MET A 1 102 ? 10.844 -4.084 14.074 1.00 86.06 102 MET A CA 1
ATOM 808 C C . MET A 1 102 ? 10.891 -4.999 15.300 1.00 86.06 102 MET A C 1
ATOM 810 O O . MET A 1 102 ? 10.233 -6.037 15.309 1.00 86.06 102 MET A O 1
ATOM 814 N N . ASP A 1 103 ? 11.599 -4.577 16.349 1.00 85.88 103 ASP A N 1
ATOM 815 C CA . ASP A 1 103 ? 11.753 -5.335 17.606 1.00 85.88 103 ASP A CA 1
ATOM 816 C C . ASP A 1 103 ? 10.627 -5.070 18.631 1.00 85.88 103 ASP A C 1
ATOM 818 O O . ASP A 1 103 ? 10.683 -5.511 19.780 1.00 85.88 103 ASP A O 1
ATOM 822 N N . GLY A 1 104 ? 9.585 -4.337 18.235 1.00 81.69 104 GLY A N 1
ATOM 823 C CA . GLY A 1 104 ? 8.463 -3.956 19.090 1.00 81.69 104 GLY A CA 1
ATOM 824 C C . GLY A 1 104 ? 7.555 -2.923 18.425 1.00 81.69 104 GLY A C 1
ATOM 825 O O . GLY A 1 104 ? 7.819 -2.468 17.310 1.00 81.69 104 GLY A O 1
ATOM 826 N N . LEU A 1 105 ? 6.468 -2.557 19.107 1.00 77.12 105 LEU A N 1
ATOM 827 C CA . LEU A 1 105 ? 5.658 -1.408 18.698 1.00 77.12 105 LEU A CA 1
ATOM 828 C C . LEU A 1 105 ? 6.441 -0.116 18.984 1.00 77.12 105 LEU A C 1
ATOM 830 O O . LEU A 1 105 ? 7.059 -0.035 20.045 1.00 77.12 105 LEU A O 1
ATOM 834 N N . PRO A 1 106 ? 6.414 0.885 18.085 1.00 74.44 106 PRO A N 1
ATOM 835 C CA . PRO A 1 106 ? 6.949 2.206 18.391 1.00 74.44 106 PRO A CA 1
ATOM 836 C C . PRO A 1 106 ? 6.257 2.786 19.629 1.00 74.44 106 PRO A C 1
ATOM 838 O O . PRO A 1 106 ? 5.030 2.720 19.736 1.00 74.44 106 PRO A O 1
ATOM 841 N N . ASP A 1 107 ? 7.034 3.373 20.540 1.00 70.25 107 ASP A N 1
ATOM 842 C CA . ASP A 1 107 ? 6.506 4.047 21.736 1.00 70.25 107 ASP A CA 1
ATOM 843 C C . ASP A 1 107 ? 5.661 5.289 21.373 1.00 70.25 107 ASP A C 1
ATOM 845 O O . ASP A 1 107 ? 4.826 5.735 22.158 1.00 70.25 107 ASP A O 1
ATOM 849 N N . ASP A 1 108 ? 5.853 5.830 20.167 1.00 64.19 108 ASP A N 1
ATOM 850 C CA . ASP A 1 108 ? 5.268 7.052 19.614 1.00 64.19 108 ASP A CA 1
ATOM 851 C C . ASP A 1 108 ? 4.280 6.782 18.465 1.00 64.19 108 ASP A C 1
ATOM 853 O O . ASP A 1 108 ? 4.180 7.553 17.507 1.00 64.19 108 ASP A O 1
ATOM 857 N N . TYR A 1 109 ? 3.500 5.700 18.554 1.00 52.38 109 TYR A N 1
ATOM 858 C CA . TYR A 1 109 ? 2.348 5.505 17.670 1.00 52.38 109 TYR A CA 1
ATOM 859 C C . TYR A 1 109 ? 1.254 6.541 17.993 1.00 52.38 109 TYR A C 1
ATOM 861 O O . TYR A 1 109 ? 0.288 6.270 18.710 1.00 52.38 109 TYR A O 1
ATOM 869 N N . GLU A 1 110 ? 1.409 7.757 17.468 1.00 53.22 110 GLU A N 1
ATOM 870 C CA . GLU A 1 110 ? 0.380 8.794 17.444 1.00 53.22 110 GLU A CA 1
ATOM 871 C C . GLU A 1 110 ? -0.767 8.292 16.555 1.00 53.22 110 GLU A C 1
ATOM 873 O O . GLU A 1 110 ? -0.801 8.506 15.341 1.00 53.22 110 GLU A O 1
ATOM 878 N N . ALA A 1 111 ? -1.712 7.565 17.155 1.00 52.25 111 ALA A N 1
ATOM 879 C CA . ALA A 1 111 ? -3.014 7.350 16.547 1.00 52.25 111 ALA A CA 1
ATOM 880 C C . ALA A 1 111 ? -3.576 8.738 16.231 1.00 52.25 111 ALA A C 1
ATOM 882 O O . ALA A 1 111 ? -3.872 9.498 17.152 1.00 52.25 111 ALA A O 1
ATOM 883 N N . SER A 1 112 ? -3.644 9.079 14.941 1.00 51.44 112 SER A N 1
ATOM 884 C CA . SER A 1 112 ? -4.114 10.373 14.453 1.00 51.44 112 SER A CA 1
ATOM 885 C C . SER A 1 112 ? -5.345 10.818 15.242 1.00 51.44 112 SER A C 1
ATOM 887 O O . SER A 1 112 ? -6.354 10.109 15.230 1.00 51.44 112 SER A O 1
ATOM 889 N N . ASP A 1 113 ? -5.252 11.962 15.926 1.00 49.31 113 ASP A N 1
ATOM 890 C CA . ASP A 1 113 ? -6.323 12.588 16.713 1.00 49.31 113 ASP A CA 1
ATOM 891 C C . ASP A 1 113 ? -7.480 13.058 15.811 1.00 49.31 113 ASP A C 1
ATOM 893 O O . ASP A 1 113 ? -7.707 14.243 15.574 1.00 49.31 113 ASP A O 1
ATOM 897 N N . GLY A 1 114 ? -8.216 12.097 15.261 1.00 52.91 114 GLY A N 1
ATOM 898 C CA . GLY A 1 114 ? -9.329 12.294 14.342 1.00 52.91 114 GLY A CA 1
ATOM 899 C C . GLY A 1 114 ? -10.686 12.013 14.980 1.00 52.91 114 GLY A C 1
ATOM 900 O O . GLY A 1 114 ? -11.497 11.330 14.369 1.00 52.91 114 GLY A O 1
ATOM 901 N N . GLY A 1 115 ? -10.941 12.500 16.199 1.00 59.16 115 GLY A N 1
ATOM 902 C CA . GLY A 1 115 ? -12.252 12.412 16.859 1.00 59.16 115 GLY A CA 1
ATOM 903 C C . GLY A 1 115 ? -12.168 12.525 18.386 1.00 59.16 115 GLY A C 1
ATOM 904 O O . GLY A 1 115 ? -11.081 12.383 18.948 1.00 59.16 115 GLY A O 1
ATOM 905 N N . PRO A 1 116 ? -13.282 12.779 19.104 1.00 61.75 116 PRO A N 1
ATOM 906 C CA . PRO A 1 116 ? -13.299 12.673 20.558 1.00 61.75 116 PRO A CA 1
ATOM 907 C C . PRO A 1 116 ? -13.152 11.195 20.950 1.00 61.75 116 PRO A C 1
ATOM 909 O O . PRO A 1 116 ? -14.150 10.528 21.219 1.00 61.75 116 PRO A O 1
ATOM 912 N N . ARG A 1 117 ? -11.908 10.687 20.994 1.00 65.06 117 ARG A N 1
ATOM 913 C CA . ARG A 1 117 ? -11.545 9.312 21.401 1.00 65.06 117 ARG A CA 1
ATOM 914 C C . ARG A 1 117 ? -12.251 8.869 22.682 1.00 65.06 117 ARG A C 1
ATOM 916 O O . ARG A 1 117 ? -12.644 7.718 22.804 1.00 65.06 117 ARG A O 1
ATOM 923 N N . VAL A 1 118 ? -12.531 9.811 23.580 1.00 78.25 118 VAL A N 1
ATOM 924 C CA . VAL A 1 118 ? -13.334 9.598 24.793 1.00 78.25 118 VAL A CA 1
ATOM 925 C C . VAL A 1 118 ? -14.695 8.948 24.499 1.00 78.25 118 VAL A C 1
ATOM 927 O O . VAL A 1 118 ? -15.129 8.078 25.250 1.00 78.25 118 VAL A O 1
ATOM 930 N N . LEU A 1 119 ? -15.384 9.335 23.419 1.00 82.38 119 LEU A N 1
ATOM 931 C CA . LEU A 1 119 ? -16.666 8.733 23.041 1.00 82.38 119 LEU A CA 1
ATOM 932 C C . LEU A 1 119 ? -16.492 7.318 22.485 1.00 82.38 119 LEU A C 1
ATOM 934 O O . LEU A 1 119 ? -17.324 6.458 22.764 1.00 82.38 119 LEU A O 1
ATOM 938 N N . GLU A 1 120 ? -15.421 7.064 21.735 1.00 79.25 120 GLU A N 1
ATOM 939 C CA . GLU A 1 120 ? -15.114 5.736 21.192 1.00 79.25 120 GLU A CA 1
ATOM 940 C C . GLU A 1 120 ? -14.724 4.757 22.304 1.00 79.25 120 GLU A C 1
ATOM 942 O O . GLU A 1 120 ? -15.279 3.660 22.382 1.00 79.25 120 GLU A O 1
ATOM 947 N N . GLU A 1 121 ? -13.853 5.184 23.219 1.00 83.31 121 GLU A N 1
ATOM 948 C CA . GLU A 1 121 ? -13.471 4.441 24.421 1.00 83.31 121 GLU A CA 1
ATOM 949 C C . GLU A 1 121 ? -14.691 4.151 25.300 1.00 83.31 121 GLU A C 1
ATOM 951 O O . GLU A 1 121 ? -14.922 3.009 25.706 1.00 83.31 121 GLU A O 1
ATOM 956 N N . LEU A 1 122 ? -15.533 5.161 25.547 1.00 87.19 122 LEU A N 1
ATOM 957 C CA . LEU A 1 122 ? -16.766 4.982 26.305 1.00 87.19 122 LEU A CA 1
ATOM 958 C C . LEU A 1 122 ? -17.708 3.990 25.613 1.00 87.19 122 LEU A C 1
ATOM 960 O O . LEU A 1 122 ? -18.284 3.121 26.271 1.00 87.19 122 LEU A O 1
ATOM 964 N N . PHE A 1 123 ? -17.863 4.086 24.293 1.00 88.69 123 PHE A N 1
ATOM 965 C CA . PHE A 1 123 ? -18.719 3.180 23.535 1.00 88.69 123 PHE A CA 1
ATOM 966 C C . PHE A 1 123 ? -18.194 1.739 23.547 1.00 88.69 123 PHE A C 1
ATOM 968 O O . PHE A 1 123 ? -18.989 0.802 23.672 1.00 88.69 123 PHE A O 1
ATOM 975 N N . ALA A 1 124 ? -16.873 1.548 23.493 1.00 88.94 124 ALA A N 1
ATOM 976 C CA . ALA A 1 124 ? -16.238 0.245 23.670 1.00 88.94 124 ALA A CA 1
ATOM 977 C C . ALA A 1 124 ? -16.547 -0.338 25.059 1.00 88.94 124 ALA A C 1
ATOM 979 O O . ALA A 1 124 ? -17.067 -1.450 25.153 1.00 88.94 124 ALA A O 1
ATOM 980 N N . VAL A 1 125 ? -16.377 0.450 26.127 1.00 92.25 125 VAL A N 1
ATOM 981 C CA . VAL A 1 125 ? -16.717 0.036 27.501 1.00 92.25 125 VAL A CA 1
ATOM 982 C C . VAL A 1 125 ? -18.201 -0.334 27.640 1.00 92.25 125 VAL A C 1
ATOM 984 O O . VAL A 1 125 ? -18.543 -1.297 28.332 1.00 92.25 125 VAL A O 1
ATOM 987 N N . ILE A 1 126 ? -19.110 0.403 26.990 1.00 93.12 126 ILE A N 1
ATOM 988 C CA . ILE A 1 126 ? -20.549 0.087 26.984 1.00 93.12 126 ILE A CA 1
ATOM 989 C C . ILE A 1 126 ? -20.809 -1.251 26.279 1.00 93.12 126 ILE A C 1
ATOM 991 O O . ILE A 1 126 ? -21.541 -2.083 26.820 1.00 93.12 126 ILE A O 1
ATOM 995 N N . LYS A 1 127 ? -20.199 -1.488 25.110 1.00 91.38 127 LYS A N 1
ATOM 996 C CA . LYS A 1 127 ? -20.314 -2.761 24.375 1.00 91.38 127 LYS A CA 1
ATOM 997 C C . LYS A 1 127 ? -19.778 -3.941 25.179 1.00 91.38 127 LYS A C 1
ATOM 999 O O . LYS A 1 127 ? -20.411 -4.997 25.206 1.00 91.38 127 LYS A O 1
ATOM 1004 N N . ASP A 1 128 ? -18.658 -3.764 25.865 1.00 93.25 128 ASP A N 1
ATOM 1005 C CA . ASP A 1 128 ? -18.084 -4.812 26.706 1.00 93.25 128 ASP A CA 1
ATOM 1006 C C . ASP A 1 128 ? -19.005 -5.146 27.878 1.00 93.25 128 ASP A C 1
ATOM 1008 O O . ASP A 1 128 ? -19.276 -6.316 28.146 1.00 93.25 128 ASP A O 1
ATOM 1012 N N . ARG A 1 129 ? -19.591 -4.131 28.521 1.00 93.19 129 ARG A N 1
ATOM 1013 C CA . ARG A 1 129 ? -20.579 -4.331 29.593 1.00 93.19 129 ARG A CA 1
ATOM 1014 C C . ARG A 1 129 ? -21.877 -4.961 29.098 1.00 93.19 129 ARG A C 1
ATOM 1016 O O . ARG A 1 129 ? -22.466 -5.734 29.844 1.00 93.19 129 ARG A O 1
ATOM 1023 N N . GLN A 1 130 ? -22.298 -4.682 27.865 1.00 91.62 130 GLN A N 1
ATOM 1024 C CA . GLN A 1 130 ? -23.447 -5.345 27.241 1.00 91.62 130 GLN A CA 1
ATOM 1025 C C . GLN A 1 130 ? -23.206 -6.849 27.053 1.00 91.62 130 GLN A C 1
ATOM 1027 O O . GLN A 1 130 ? -24.132 -7.642 27.193 1.00 91.62 130 GLN A O 1
ATOM 1032 N N . ARG A 1 131 ? -21.972 -7.247 26.722 1.00 90.19 131 ARG A N 1
ATOM 1033 C CA . ARG A 1 131 ? -21.601 -8.654 26.506 1.00 90.19 131 ARG A CA 1
ATOM 1034 C C . ARG A 1 131 ? -21.352 -9.394 27.816 1.00 90.19 131 ARG A C 1
ATOM 1036 O O . ARG A 1 131 ? -21.891 -10.474 28.019 1.00 90.19 131 ARG A O 1
ATOM 1043 N N . ALA A 1 132 ? -20.516 -8.824 28.681 1.00 93.00 132 ALA A N 1
ATOM 1044 C CA . ALA A 1 132 ? -20.042 -9.476 29.898 1.00 93.00 132 ALA A CA 1
ATOM 1045 C C . ALA A 1 132 ? -21.038 -9.384 31.064 1.00 93.00 132 ALA A C 1
ATOM 1047 O O . ALA A 1 132 ? -20.936 -10.167 32.002 1.00 93.00 132 ALA A O 1
ATOM 1048 N N . MET A 1 133 ? -21.974 -8.427 31.019 1.00 93.94 133 MET A N 1
ATOM 1049 C CA . MET A 1 133 ? -22.986 -8.177 32.054 1.00 93.94 133 MET A CA 1
ATOM 1050 C C . MET A 1 133 ? -22.433 -8.239 33.495 1.00 93.94 133 MET A C 1
ATOM 1052 O O . MET A 1 133 ? -22.977 -8.964 34.329 1.00 93.94 133 MET A O 1
ATOM 1056 N N . PRO A 1 134 ? -21.345 -7.504 33.813 1.00 94.06 134 PRO A N 1
ATOM 1057 C CA . PRO A 1 134 ? -20.694 -7.608 35.114 1.00 94.06 134 PRO A CA 1
ATOM 1058 C C . PRO A 1 134 ? -21.606 -7.131 36.252 1.00 94.06 134 PRO A C 1
ATOM 1060 O O . PRO A 1 134 ? -22.281 -6.099 36.146 1.00 94.06 134 PRO A O 1
ATOM 1063 N N . GLU A 1 135 ? -21.581 -7.860 37.368 1.00 91.31 135 GLU A N 1
ATOM 1064 C CA . GLU A 1 135 ? -22.339 -7.526 38.574 1.00 91.31 135 GLU A CA 1
ATOM 1065 C C . GLU A 1 135 ? -21.901 -6.161 39.142 1.00 91.31 135 GLU A C 1
ATOM 1067 O O . GLU A 1 135 ? -20.729 -5.789 39.100 1.00 91.31 135 GLU A O 1
ATOM 1072 N N . GLY A 1 136 ? -22.859 -5.365 39.624 1.00 90.56 136 GLY A N 1
ATOM 1073 C CA . GLY A 1 136 ? -22.608 -4.012 40.141 1.00 90.56 136 GLY A CA 1
ATOM 1074 C C . GLY A 1 136 ? -22.447 -2.913 39.077 1.00 90.56 136 GLY A C 1
ATOM 1075 O O . GLY A 1 136 ? -22.402 -1.734 39.428 1.00 90.56 136 GLY A O 1
ATOM 1076 N N . SER A 1 137 ? -22.420 -3.243 37.780 1.00 94.31 137 SER A N 1
ATOM 1077 C CA . SER A 1 137 ? -22.365 -2.232 36.718 1.00 94.31 137 SER A CA 1
ATOM 1078 C C . SER A 1 137 ? -23.724 -1.569 36.477 1.00 94.31 137 SER A C 1
ATOM 1080 O O . SER A 1 137 ? -24.694 -2.222 36.088 1.00 94.31 137 SER A O 1
ATOM 1082 N N . TYR A 1 138 ? -23.777 -0.240 36.617 1.00 93.56 138 TYR A N 1
ATOM 1083 C CA . TYR A 1 138 ? -24.969 0.542 36.275 1.00 93.56 138 TYR A CA 1
ATOM 1084 C C . TYR A 1 138 ? -25.373 0.361 34.806 1.00 93.56 138 TYR A C 1
ATOM 1086 O O . TYR A 1 138 ? -26.547 0.154 34.515 1.00 93.56 138 TYR A O 1
ATOM 1094 N N . THR A 1 139 ? -24.405 0.382 33.882 1.00 93.38 139 THR A N 1
ATOM 1095 C CA . THR A 1 139 ? -24.669 0.207 32.447 1.00 93.38 139 THR A CA 1
ATOM 1096 C C . THR A 1 139 ? -25.265 -1.166 32.149 1.00 93.38 139 THR A C 1
ATOM 1098 O O . THR A 1 139 ? -26.246 -1.245 31.419 1.00 93.38 139 THR A O 1
ATOM 1101 N N . ALA A 1 140 ? -24.728 -2.237 32.745 1.00 94.56 140 ALA A N 1
ATOM 1102 C CA . ALA A 1 140 ? -25.272 -3.582 32.561 1.00 94.56 140 ALA A CA 1
ATOM 1103 C C . ALA A 1 140 ? -26.709 -3.682 33.095 1.00 94.56 140 ALA A C 1
ATOM 1105 O O . ALA A 1 140 ? -27.591 -4.193 32.408 1.00 94.56 140 ALA A O 1
ATOM 1106 N N . LYS A 1 141 ? -26.971 -3.117 34.282 1.00 95.44 141 LYS A N 1
ATOM 1107 C CA . LYS A 1 141 ? -28.321 -3.053 34.856 1.00 95.44 141 LYS A CA 1
ATOM 1108 C C . LYS A 1 141 ? -29.292 -2.291 33.950 1.00 95.44 141 LYS A C 1
ATOM 1110 O O . LYS A 1 141 ? -30.373 -2.791 33.659 1.00 95.44 141 LYS A O 1
ATOM 1115 N N . LEU A 1 142 ? -28.902 -1.108 33.477 1.00 95.25 142 LEU A N 1
ATOM 1116 C CA . LEU A 1 142 ? -29.749 -0.276 32.623 1.00 95.25 142 LEU A CA 1
ATOM 1117 C C . LEU A 1 142 ? -30.062 -0.965 31.284 1.00 95.25 142 LEU A C 1
ATOM 1119 O O . LEU A 1 142 ? -31.190 -0.886 30.805 1.00 95.25 142 LEU A O 1
ATOM 1123 N N . LEU A 1 143 ? -29.089 -1.676 30.704 1.00 93.50 143 LEU A N 1
ATOM 1124 C CA . LEU A 1 143 ? -29.283 -2.465 29.485 1.00 93.50 143 LEU A CA 1
ATOM 1125 C C . LEU A 1 143 ? -30.195 -3.681 29.718 1.00 93.50 143 LEU A C 1
ATOM 1127 O O . LEU A 1 143 ? -31.019 -3.984 28.856 1.00 93.50 143 LEU A O 1
ATOM 1131 N N . ALA A 1 144 ? -30.102 -4.339 30.880 1.00 93.44 144 ALA A N 1
ATOM 1132 C CA . ALA A 1 144 ? -30.993 -5.440 31.261 1.00 93.44 144 ALA A CA 1
ATOM 1133 C C . ALA A 1 144 ? -32.457 -4.994 31.439 1.00 93.44 144 ALA A C 1
ATOM 1135 O O . ALA A 1 144 ? -33.370 -5.762 31.146 1.00 93.44 144 ALA A O 1
ATOM 1136 N N . GLU A 1 145 ? -32.688 -3.754 31.885 1.00 94.94 145 GLU A N 1
ATOM 1137 C CA . GLU A 1 145 ? -34.028 -3.155 32.024 1.00 94.94 145 GLU A CA 1
ATOM 1138 C C . GLU A 1 145 ? -34.683 -2.817 30.662 1.00 94.94 145 GLU A C 1
ATOM 1140 O O . GLU A 1 145 ? -35.873 -2.502 30.599 1.00 94.94 145 GLU A O 1
ATOM 1145 N N . GLY A 1 146 ? -33.936 -2.933 29.558 1.00 92.44 146 GLY A N 1
ATOM 1146 C CA . GLY A 1 146 ? -34.448 -2.844 28.194 1.00 92.44 146 GLY A CA 1
ATOM 1147 C C . GLY A 1 146 ? -34.544 -1.425 27.624 1.00 92.44 146 GLY A C 1
ATOM 1148 O O . GLY A 1 1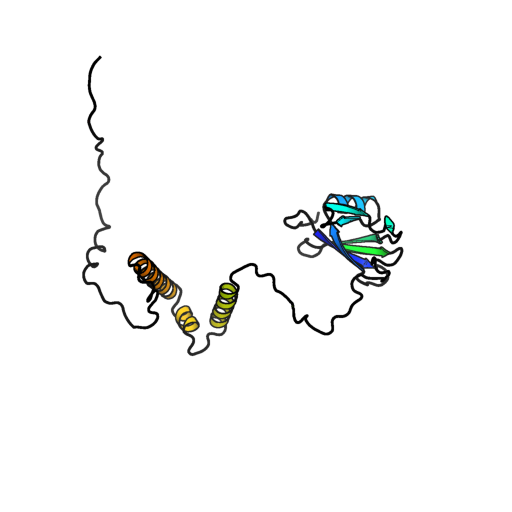46 ? -34.382 -0.408 28.300 1.00 92.44 146 GLY A O 1
ATOM 1149 N N . THR A 1 147 ? -34.830 -1.349 26.323 1.00 94.00 147 THR A N 1
ATOM 1150 C CA . THR A 1 147 ? -34.778 -0.105 25.531 1.00 94.00 147 THR A CA 1
ATOM 1151 C C . THR A 1 147 ? -35.714 0.990 26.036 1.00 94.00 147 THR A C 1
ATOM 1153 O O . THR A 1 147 ? -35.351 2.162 25.993 1.00 94.00 147 THR A O 1
ATOM 1156 N N . SER A 1 148 ? -36.890 0.628 26.559 1.00 94.44 148 SER A N 1
ATOM 1157 C CA . SER A 1 148 ? -37.849 1.599 27.109 1.00 94.44 148 SER A CA 1
ATOM 1158 C C . SER A 1 148 ? -37.270 2.354 28.307 1.00 94.44 148 SER A C 1
ATOM 1160 O O . SER A 1 148 ? -37.444 3.566 28.422 1.00 94.44 148 SER A O 1
ATOM 1162 N N . ARG A 1 149 ? -36.524 1.658 29.173 1.00 94.62 149 ARG A N 1
ATOM 1163 C CA . ARG A 1 149 ? -35.884 2.272 30.334 1.00 94.62 149 ARG A CA 1
ATOM 1164 C C . ARG A 1 149 ? -34.703 3.153 29.941 1.00 94.62 149 ARG A C 1
ATOM 1166 O O . ARG A 1 149 ? -34.557 4.251 30.476 1.00 94.62 149 ARG A O 1
ATOM 1173 N N . VAL A 1 150 ? -33.891 2.697 28.987 1.00 93.88 150 VAL A N 1
ATOM 1174 C CA . VAL A 1 150 ? -32.796 3.498 28.417 1.00 93.88 150 VAL A CA 1
ATOM 1175 C C . VAL A 1 150 ? -33.348 4.796 27.817 1.00 93.88 150 VAL A C 1
ATOM 1177 O O . VAL A 1 150 ? -32.846 5.872 28.129 1.00 93.88 150 VAL A O 1
ATOM 1180 N N . ALA A 1 151 ? -34.423 4.717 27.026 1.00 93.94 151 ALA A N 1
ATOM 1181 C CA . ALA A 1 151 ? -35.065 5.886 26.424 1.00 93.94 151 ALA A CA 1
ATOM 1182 C C . ALA A 1 151 ? -35.601 6.867 27.477 1.00 93.94 151 ALA A C 1
ATOM 1184 O O . ALA A 1 151 ? -35.407 8.074 27.346 1.00 93.94 151 ALA A O 1
ATOM 1185 N N . GLN A 1 152 ? -36.213 6.361 28.552 1.00 94.56 152 GLN A N 1
ATOM 1186 C CA . GLN A 1 152 ? -36.650 7.195 29.672 1.00 94.56 152 GLN A CA 1
ATOM 1187 C C . GLN A 1 152 ? -35.479 7.975 30.288 1.00 94.56 152 GLN A C 1
ATOM 1189 O O . GLN A 1 152 ? -35.595 9.181 30.483 1.00 94.56 152 GLN A O 1
ATOM 1194 N N . LYS A 1 153 ? -34.340 7.316 30.543 1.00 93.88 153 LYS A N 1
ATOM 1195 C CA . LYS A 1 153 ? -33.140 7.981 31.071 1.00 93.88 153 LYS A CA 1
ATOM 1196 C C . LYS A 1 153 ? -32.607 9.054 30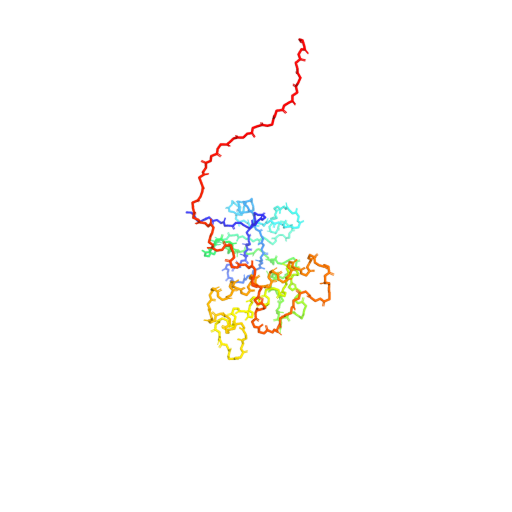.125 1.00 93.88 153 LYS A C 1
ATOM 1198 O O . LYS A 1 153 ? -32.254 10.127 30.591 1.00 93.88 153 LYS A O 1
ATOM 1203 N N . VAL A 1 154 ? -32.594 8.802 28.816 1.00 93.81 154 VAL A N 1
ATOM 1204 C CA . VAL A 1 154 ? -32.180 9.811 27.824 1.00 93.81 154 VAL A CA 1
ATOM 1205 C C . VAL A 1 154 ? -33.078 11.051 27.887 1.00 93.81 154 VAL A C 1
ATOM 1207 O O . VAL A 1 154 ? -32.571 12.168 27.866 1.00 93.81 154 VAL A O 1
ATOM 1210 N N . ILE A 1 155 ? -34.397 10.865 28.001 1.00 94.94 155 ILE A N 1
ATOM 1211 C CA . ILE A 1 155 ? -35.355 11.975 28.112 1.00 94.94 155 ILE A CA 1
ATOM 1212 C C . ILE A 1 155 ? -35.143 12.767 29.409 1.00 94.94 155 ILE A C 1
ATOM 1214 O O . ILE A 1 155 ? -35.178 13.995 29.373 1.00 94.94 155 ILE A O 1
ATOM 1218 N N . GLU A 1 156 ? -34.913 12.081 30.534 1.00 90.06 156 GLU A N 1
ATOM 1219 C CA . GLU A 1 156 ? -34.633 12.718 31.829 1.00 90.06 156 GLU A CA 1
ATOM 1220 C C . GLU A 1 156 ? -33.402 13.637 31.745 1.00 90.06 156 GLU A C 1
ATOM 1222 O O . GLU A 1 156 ? -33.518 14.831 32.012 1.00 90.06 156 GLU A O 1
ATOM 1227 N N . GLU A 1 157 ? -32.256 13.121 31.286 1.00 91.00 157 GLU A N 1
ATOM 1228 C CA . GLU A 1 157 ? -31.014 13.908 31.212 1.00 91.00 157 GLU A CA 1
ATOM 1229 C C . GLU A 1 157 ? -31.104 15.044 30.179 1.00 91.00 157 GLU A C 1
ATOM 1231 O O . GLU A 1 157 ? -30.583 16.139 30.401 1.00 91.00 157 GLU A O 1
ATOM 1236 N N . ALA A 1 158 ? -31.799 14.824 29.056 1.00 91.50 158 ALA A N 1
ATOM 1237 C CA . ALA A 1 158 ? -32.024 15.868 28.056 1.00 91.50 158 ALA A CA 1
ATOM 1238 C C . ALA A 1 158 ? -32.879 17.018 28.613 1.00 91.50 158 ALA A C 1
ATOM 1240 O O . ALA A 1 158 ? -32.591 18.186 28.347 1.00 91.50 158 ALA A O 1
ATOM 1241 N N . GLY A 1 159 ? -33.910 16.697 29.400 1.00 90.81 159 GLY A N 1
ATOM 1242 C CA . GLY A 1 159 ? -34.746 17.688 30.074 1.00 90.81 159 GLY A CA 1
ATOM 1243 C C . GLY A 1 159 ? -33.969 18.496 31.111 1.00 90.81 159 GLY A C 1
ATOM 1244 O O . GLY A 1 159 ? -34.067 19.723 31.121 1.00 90.81 159 GLY A O 1
ATOM 1245 N N . GLU A 1 160 ? -33.161 17.828 31.939 1.00 86.94 160 GLU A N 1
ATOM 1246 C CA . GLU A 1 160 ? -32.291 18.491 32.920 1.00 86.94 160 GLU A CA 1
ATOM 1247 C C . GLU A 1 160 ? -31.274 19.415 32.241 1.00 86.94 160 GLU A C 1
ATOM 1249 O O . GLU A 1 160 ? -31.155 20.582 32.615 1.00 86.94 160 GLU A O 1
ATOM 1254 N N . THR A 1 161 ? -30.622 18.933 31.180 1.00 87.38 161 THR A N 1
ATOM 1255 C CA . THR A 1 161 ? -29.648 19.714 30.403 1.00 87.38 161 THR A CA 1
ATOM 1256 C C . THR A 1 161 ? -30.292 20.959 29.791 1.00 87.38 161 THR A C 1
ATOM 1258 O O . THR A 1 161 ? -29.749 22.061 29.887 1.00 87.38 161 THR A O 1
ATOM 1261 N N . ALA A 1 162 ? -31.469 20.806 29.174 1.00 89.12 162 ALA A N 1
ATOM 1262 C CA . ALA A 1 162 ? -32.195 21.919 28.568 1.00 89.12 162 ALA A CA 1
ATOM 1263 C C . ALA A 1 162 ? -32.629 22.959 29.612 1.00 89.12 162 ALA A C 1
ATOM 1265 O O . ALA A 1 162 ? -32.546 24.160 29.352 1.00 89.12 162 ALA A O 1
ATOM 1266 N N . LEU A 1 163 ? -33.063 22.510 30.794 1.00 87.50 163 LEU A N 1
ATOM 1267 C CA . LEU A 1 163 ? -33.447 23.401 31.883 1.00 87.50 163 LEU A CA 1
ATOM 1268 C C . LEU A 1 163 ? -32.240 24.171 32.430 1.00 87.50 163 LEU A C 1
ATOM 1270 O O . LEU A 1 163 ? -32.325 25.390 32.539 1.00 87.50 163 LEU A O 1
ATOM 1274 N N . ALA A 1 164 ? -31.121 23.493 32.702 1.00 86.00 164 ALA A N 1
ATOM 1275 C CA . ALA A 1 164 ? -29.894 24.125 33.191 1.00 86.00 164 ALA A CA 1
ATOM 1276 C C . ALA A 1 164 ? -29.375 25.198 32.219 1.00 86.00 164 ALA A C 1
ATOM 1278 O O . ALA A 1 164 ? -29.013 26.303 32.633 1.00 86.00 164 ALA A O 1
ATOM 1279 N N . ALA A 1 165 ? -29.421 24.904 30.914 1.00 83.31 165 ALA A N 1
ATOM 1280 C CA . ALA A 1 165 ? -29.080 25.862 29.868 1.00 83.31 165 ALA A CA 1
ATOM 1281 C C . ALA A 1 165 ? -30.039 27.067 29.846 1.00 83.31 165 ALA A C 1
ATOM 1283 O O . ALA A 1 165 ? -29.595 28.205 29.716 1.00 83.31 165 ALA A O 1
ATOM 1284 N N . ALA A 1 166 ? -31.347 26.841 30.003 1.00 88.81 166 ALA A N 1
ATOM 1285 C CA . ALA A 1 166 ? -32.345 27.910 30.008 1.00 88.81 166 ALA A CA 1
ATOM 1286 C C . ALA A 1 166 ? -32.262 28.815 31.250 1.00 88.81 166 ALA A C 1
ATOM 1288 O O . ALA A 1 166 ? -32.616 29.992 31.174 1.00 88.81 166 ALA A O 1
ATOM 1289 N N . THR A 1 167 ? -31.802 28.289 32.389 1.00 88.00 167 THR A N 1
ATOM 1290 C CA . THR A 1 167 ? -31.690 29.038 33.651 1.00 88.00 167 THR A CA 1
ATOM 1291 C C . THR A 1 167 ? -30.310 29.653 33.888 1.00 88.00 167 THR A C 1
ATOM 1293 O O . THR A 1 167 ? -30.119 30.278 34.929 1.00 88.00 167 THR A O 1
ATOM 1296 N N . ASN A 1 168 ? -29.361 29.513 32.948 1.00 75.56 168 ASN A N 1
ATOM 1297 C CA . ASN A 1 168 ? -27.949 29.896 33.118 1.00 75.56 168 ASN A CA 1
ATOM 1298 C C . ASN A 1 168 ? -27.318 29.314 34.398 1.00 75.56 168 ASN A C 1
ATOM 1300 O O . ASN A 1 168 ? -26.456 29.940 35.016 1.00 75.56 168 ASN A O 1
ATOM 1304 N N . ASP A 1 169 ? -27.753 28.119 34.808 1.00 73.00 169 ASP A N 1
ATOM 1305 C CA . ASP A 1 169 ? -27.169 27.425 35.956 1.00 73.00 169 ASP A CA 1
ATOM 1306 C C . ASP A 1 169 ? -25.928 26.655 35.486 1.00 73.00 169 ASP A C 1
ATOM 1308 O O . ASP A 1 169 ? -25.998 25.502 35.058 1.00 73.00 169 ASP A O 1
ATOM 1312 N N . THR A 1 170 ? -24.782 27.338 35.497 1.00 60.62 170 THR A N 1
ATOM 1313 C CA . THR A 1 170 ? -23.501 26.788 35.029 1.00 60.62 170 THR A CA 1
ATOM 1314 C C . THR A 1 170 ? -22.796 25.915 36.065 1.00 60.62 170 THR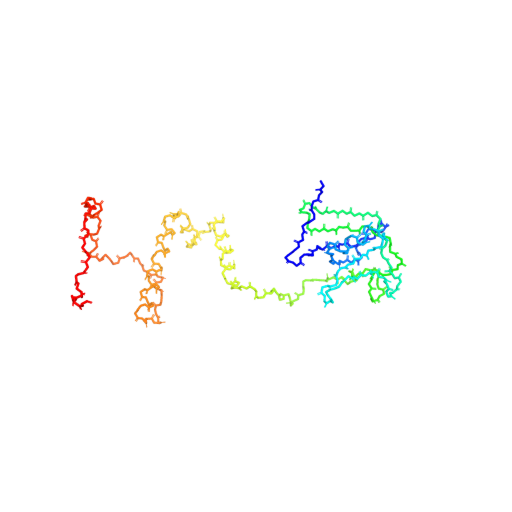 A C 1
ATOM 1316 O O . THR A 1 170 ? -21.829 25.240 35.719 1.00 60.62 170 THR A O 1
ATOM 1319 N N . GLU A 1 171 ? -23.238 25.923 37.327 1.00 57.66 171 GLU A N 1
ATOM 1320 C CA . GLU A 1 171 ? -22.609 25.141 38.402 1.00 57.66 171 GLU A CA 1
ATOM 1321 C C . GLU A 1 171 ? -23.241 23.753 38.581 1.00 57.66 171 GLU A C 1
ATOM 1323 O O . GLU A 1 171 ? -22.659 22.898 39.251 1.00 57.66 171 GLU A O 1
ATOM 1328 N N . ASN A 1 172 ? -24.409 23.496 37.981 1.00 53.31 172 ASN A N 1
ATOM 1329 C CA . ASN A 1 172 ? -25.190 22.295 38.276 1.00 53.31 172 ASN A CA 1
ATOM 1330 C C . ASN A 1 172 ? -25.866 21.638 37.041 1.00 53.31 172 ASN A C 1
ATOM 1332 O O . ASN A 1 172 ? -27.076 21.413 37.063 1.00 53.31 172 ASN A O 1
ATOM 1336 N N . PRO A 1 173 ? -25.128 21.290 35.963 1.00 46.22 173 PRO A N 1
ATOM 1337 C CA . PRO A 1 173 ? -25.737 20.851 34.701 1.00 46.22 173 PRO A CA 1
ATOM 1338 C C . PRO A 1 173 ? -26.309 19.417 34.669 1.00 46.22 173 PRO A C 1
ATOM 1340 O O . PRO A 1 173 ? -26.973 19.082 33.695 1.00 46.22 173 PRO A O 1
ATOM 1343 N N . ALA A 1 174 ? -26.096 18.569 35.685 1.00 50.22 174 ALA A N 1
ATOM 1344 C CA . ALA A 1 174 ? -26.748 17.251 35.792 1.00 50.22 174 ALA A CA 1
ATOM 1345 C C . ALA A 1 174 ? -26.596 16.670 37.210 1.00 50.22 174 ALA A C 1
ATOM 1347 O O . ALA A 1 174 ? -25.491 16.312 37.630 1.00 50.22 174 ALA A O 1
ATOM 1348 N N . ARG A 1 175 ? -27.690 16.527 37.973 1.00 49.38 175 ARG A N 1
ATOM 1349 C CA . ARG A 1 175 ? -27.664 15.831 39.276 1.00 49.38 175 ARG A CA 1
ATOM 1350 C C . ARG A 1 175 ? -27.932 14.341 39.072 1.00 49.38 175 ARG A C 1
ATOM 1352 O O . ARG A 1 175 ? -28.958 13.804 39.481 1.00 49.38 175 ARG A O 1
ATOM 1359 N N . GLY A 1 176 ? -26.935 13.636 38.547 1.00 44.88 176 GLY A N 1
ATOM 1360 C CA . GLY A 1 176 ? -26.907 12.174 38.504 1.00 44.88 176 GLY A CA 1
ATOM 1361 C C . GLY A 1 176 ? -26.726 11.539 39.891 1.00 44.88 176 GLY A C 1
ATOM 1362 O O . GLY A 1 176 ? -25.639 11.067 40.192 1.00 44.88 176 GLY A O 1
ATOM 1363 N N . ASN A 1 177 ? -27.751 11.573 40.755 1.00 42.38 177 ASN A N 1
ATOM 1364 C CA . ASN A 1 177 ? -28.023 10.623 41.859 1.00 42.38 177 ASN A CA 1
ATOM 1365 C C . ASN A 1 177 ? -29.011 11.223 42.877 1.00 42.38 177 ASN A C 1
ATOM 1367 O O . ASN A 1 177 ? -28.566 11.716 43.910 1.00 42.38 177 ASN A O 1
ATOM 1371 N N . ARG A 1 178 ? -30.333 11.134 42.653 1.00 41.38 178 ARG A N 1
ATOM 1372 C CA . ARG A 1 178 ? -31.362 10.874 43.695 1.00 41.38 178 ARG A CA 1
ATOM 1373 C C . ARG A 1 178 ? -32.588 10.216 43.049 1.00 41.38 178 ARG A C 1
ATOM 1375 O O . ARG A 1 178 ? -32.814 10.377 41.858 1.00 41.38 178 ARG A O 1
ATOM 1382 N N . GLY A 1 179 ? -33.326 9.437 43.844 1.00 35.25 179 GLY A N 1
ATOM 1383 C CA . GLY A 1 179 ? -34.559 8.730 43.470 1.00 35.25 179 GLY A CA 1
ATOM 1384 C C . GLY A 1 179 ? -35.733 9.638 43.057 1.00 35.25 179 GLY A C 1
ATOM 1385 O O . GLY A 1 179 ? -35.531 10.808 42.752 1.00 35.25 179 GLY A O 1
ATOM 1386 N N . PRO A 1 180 ? -36.957 9.081 42.999 1.00 41.16 180 PRO A N 1
ATOM 1387 C CA . PRO A 1 180 ? -37.941 9.369 41.965 1.00 41.16 180 PRO A CA 1
ATOM 1388 C C . PRO A 1 180 ? -38.416 10.823 41.956 1.00 41.16 180 PRO A C 1
ATOM 1390 O O . PRO A 1 180 ? -38.586 11.454 42.996 1.00 41.16 180 PRO A O 1
ATOM 1393 N N . PHE A 1 181 ? -38.648 11.279 40.727 1.00 37.56 181 PHE A N 1
ATOM 1394 C CA . PHE A 1 181 ? -39.400 12.447 40.284 1.00 37.56 181 PHE A CA 1
ATOM 1395 C C . PHE A 1 181 ? -40.242 13.133 41.374 1.00 37.56 181 PHE A C 1
ATOM 1397 O O . PHE A 1 181 ? -41.165 12.541 41.940 1.00 37.56 181 PHE A O 1
ATOM 1404 N N . VAL A 1 182 ? -39.984 14.425 41.595 1.00 38.28 182 VAL A N 1
ATOM 1405 C CA . VAL A 1 182 ? -40.962 15.325 42.209 1.00 38.28 182 VAL A CA 1
ATOM 1406 C C . VAL A 1 182 ? -42.169 15.363 41.274 1.00 38.28 182 VAL A C 1
ATOM 1408 O O . VAL A 1 182 ? -42.122 15.942 40.192 1.00 38.28 182 VAL A O 1
ATOM 1411 N N . SER A 1 183 ? -43.253 14.705 41.674 1.00 30.61 183 SER A N 1
ATOM 1412 C CA . SER A 1 183 ? -44.549 14.813 41.016 1.00 30.61 183 SER A CA 1
ATOM 1413 C C . SER A 1 183 ? -45.000 16.274 41.034 1.00 30.61 183 SER A C 1
ATOM 1415 O O . SER A 1 183 ? -45.348 16.795 42.094 1.00 30.61 183 SER A O 1
ATOM 1417 N N . TYR A 1 184 ? -45.016 16.933 39.877 1.00 33.91 184 TYR A N 1
ATOM 1418 C CA . TYR A 1 184 ? -45.768 18.172 39.691 1.00 33.91 184 TYR A CA 1
ATOM 1419 C C . TYR A 1 184 ? -47.241 17.810 39.432 1.00 33.91 184 TYR A C 1
ATOM 1421 O O . TYR A 1 184 ? -47.545 17.261 38.372 1.00 33.91 184 TYR A O 1
ATOM 1429 N N . PRO A 1 185 ? -48.187 18.125 40.338 1.00 33.91 185 PRO A N 1
ATOM 1430 C CA . PRO A 1 185 ? -49.603 17.759 40.206 1.00 33.91 185 PRO A CA 1
ATOM 1431 C C . PRO A 1 185 ? -50.374 18.625 39.186 1.00 33.91 185 PRO A C 1
ATOM 1433 O O . PRO A 1 185 ? -51.579 18.826 39.317 1.00 33.91 185 PRO A O 1
ATOM 1436 N N . HIS A 1 186 ? -49.706 19.178 38.169 1.00 36.44 186 HIS A N 1
ATOM 1437 C CA . HIS A 1 186 ? -50.331 20.089 37.200 1.00 36.44 186 HIS A CA 1
ATOM 1438 C C . HIS A 1 186 ? -50.329 19.611 35.747 1.00 36.44 186 HIS A C 1
ATOM 1440 O O . HIS A 1 186 ? -50.843 20.312 34.880 1.00 36.44 186 HIS A O 1
ATOM 1446 N N . LEU A 1 187 ? -49.841 18.396 35.477 1.00 40.25 187 LEU A N 1
ATOM 1447 C CA . LEU A 1 187 ? -49.844 17.818 34.126 1.00 40.25 187 LEU A CA 1
ATOM 1448 C C . LEU A 1 187 ? -50.847 16.669 33.921 1.00 40.25 187 LEU A C 1
ATOM 1450 O O . LEU A 1 187 ? -50.905 16.110 32.829 1.00 40.25 187 LEU A O 1
ATOM 1454 N N . ASP A 1 188 ? -51.733 16.403 34.886 1.00 34.25 188 ASP A N 1
ATOM 1455 C CA . ASP A 1 188 ? -52.876 15.488 34.696 1.00 34.25 188 ASP A CA 1
ATOM 1456 C C . ASP A 1 188 ? -53.937 16.026 33.710 1.00 34.25 188 ASP A C 1
ATOM 1458 O O . ASP A 1 188 ? -54.847 15.305 33.297 1.00 34.25 188 ASP A O 1
ATOM 1462 N N . GLY A 1 189 ? -53.820 17.286 33.276 1.00 35.03 189 GLY A N 1
ATOM 1463 C CA . GLY A 1 189 ? -54.753 17.909 32.332 1.00 35.03 189 GLY A CA 1
ATOM 1464 C C . GLY A 1 189 ? -54.483 17.624 30.850 1.00 35.03 189 GLY A C 1
ATOM 1465 O O . GLY A 1 189 ? -55.385 17.803 30.034 1.00 35.03 189 GLY A O 1
ATOM 1466 N N . PHE A 1 190 ? -53.280 17.177 30.466 1.00 36.69 190 PHE A N 1
ATOM 1467 C CA . PHE A 1 190 ? -52.906 17.092 29.042 1.00 36.69 190 PHE A CA 1
ATOM 1468 C C . PHE A 1 190 ? -53.218 15.731 28.389 1.00 36.69 190 PHE A C 1
ATOM 1470 O O . PHE A 1 190 ? -53.289 15.626 27.166 1.00 36.69 190 PHE A O 1
ATOM 1477 N N . GLY A 1 191 ? -53.480 14.691 29.189 1.00 32.72 191 GLY A N 1
ATOM 1478 C CA . GLY A 1 191 ? -53.746 13.325 28.712 1.00 32.72 191 GLY A CA 1
ATOM 1479 C C . GLY A 1 191 ? -55.190 13.031 28.280 1.00 32.72 191 GLY A C 1
ATOM 1480 O O . GLY A 1 191 ? -55.464 11.942 27.781 1.00 32.72 191 GLY A O 1
ATOM 1481 N N . ARG A 1 192 ? -56.135 13.969 28.445 1.00 34.97 192 ARG A N 1
ATOM 1482 C CA . ARG A 1 192 ? -57.551 13.802 28.047 1.00 34.97 192 ARG A CA 1
ATOM 1483 C C . ARG A 1 192 ? -58.019 14.909 27.096 1.00 34.97 192 ARG A C 1
ATOM 1485 O O . ARG A 1 192 ? -59.051 15.529 27.319 1.00 34.97 192 ARG A O 1
ATOM 1492 N N . GLY A 1 193 ? -57.251 15.179 26.043 1.00 31.31 193 GLY A N 1
ATOM 1493 C CA . GLY A 1 193 ? -57.611 16.180 25.026 1.00 31.31 193 GLY A CA 1
ATOM 1494 C C . GLY A 1 193 ? -57.494 15.712 23.576 1.00 31.31 193 GLY A C 1
ATOM 1495 O O . GLY A 1 193 ? -58.001 16.382 22.682 1.00 31.31 193 GLY A O 1
ATOM 1496 N N . VAL A 1 194 ? -56.879 14.553 23.315 1.00 37.38 194 VAL A N 1
ATOM 1497 C CA . VAL A 1 194 ? -56.707 14.019 21.952 1.00 37.38 194 VAL A CA 1
ATOM 1498 C C . VAL A 1 194 ? -57.878 13.101 21.596 1.00 37.38 194 VAL A C 1
ATOM 1500 O O . VAL A 1 194 ? -57.721 11.937 21.252 1.00 37.38 194 VAL A O 1
ATOM 1503 N N . ALA A 1 195 ? -59.093 13.619 21.731 1.00 38.28 195 ALA A N 1
ATOM 1504 C CA . ALA A 1 195 ? -60.279 12.996 21.168 1.00 38.28 195 ALA A CA 1
ATOM 1505 C C . ALA A 1 195 ? -61.260 14.099 20.769 1.00 38.28 195 ALA A C 1
ATOM 1507 O O . ALA A 1 195 ? -61.848 14.763 21.614 1.00 38.28 195 ALA A O 1
ATOM 1508 N N . GLN A 1 196 ? -61.416 14.257 19.453 1.00 42.00 196 GLN A N 1
ATOM 1509 C CA . GLN A 1 196 ? -62.435 15.062 18.778 1.00 42.00 196 GLN A CA 1
ATOM 1510 C C . GLN A 1 196 ? -62.375 16.577 19.013 1.00 42.00 196 GLN A C 1
ATOM 1512 O O . GLN A 1 196 ? -62.998 17.108 19.926 1.00 42.00 196 GLN A O 1
ATOM 1517 N N . ARG A 1 197 ? -61.812 17.305 18.041 1.00 33.19 197 ARG A N 1
ATOM 1518 C CA . ARG A 1 197 ? -62.466 18.511 17.506 1.00 33.19 197 ARG A CA 1
ATOM 1519 C C . ARG A 1 197 ? -62.018 18.788 16.073 1.00 33.19 197 ARG A C 1
ATOM 1521 O O . ARG A 1 197 ? -60.892 18.520 15.680 1.00 33.19 197 ARG A O 1
ATOM 1528 N N . ARG A 1 198 ? -63.016 19.189 15.292 1.00 30.58 198 ARG A N 1
ATOM 1529 C CA . ARG A 1 198 ? -63.119 19.162 13.834 1.00 30.58 198 ARG A CA 1
ATOM 1530 C C . ARG A 1 198 ? -62.252 20.230 13.166 1.00 30.58 198 ARG A C 1
ATOM 1532 O O . ARG A 1 198 ? -62.147 21.340 13.673 1.00 30.58 198 ARG A O 1
ATOM 1539 N N . LEU A 1 199 ? -61.749 19.905 11.976 1.00 40.41 199 LEU A N 1
ATOM 1540 C CA . LEU A 1 199 ? -61.315 20.880 10.974 1.00 40.41 199 LEU A CA 1
ATOM 1541 C C . LEU A 1 199 ? -62.497 21.794 10.614 1.00 40.41 199 LEU A C 1
ATOM 1543 O O . LEU A 1 199 ? -63.555 21.306 10.215 1.00 40.41 199 LEU A O 1
ATOM 1547 N N . GLY A 1 200 ? -62.319 23.107 10.756 1.00 30.58 200 GLY A N 1
ATOM 1548 C CA . GLY A 1 200 ? -63.315 24.101 10.368 1.00 30.58 200 GLY A CA 1
ATOM 1549 C C . GLY A 1 200 ? -62.739 25.515 10.278 1.00 30.58 200 GLY A C 1
ATOM 1550 O O . GLY A 1 200 ? -62.456 26.119 11.301 1.00 30.58 200 GLY A O 1
ATOM 1551 N N . GLY A 1 201 ? -62.624 26.019 9.044 1.00 30.50 201 GLY A N 1
ATOM 1552 C CA . GLY A 1 201 ? -63.022 27.385 8.666 1.00 30.50 201 GLY A CA 1
ATOM 1553 C C . GLY A 1 201 ? -62.160 28.591 9.077 1.00 30.50 201 GLY A C 1
ATOM 1554 O O . GLY A 1 201 ? -62.397 29.190 10.112 1.00 30.50 201 GLY A O 1
ATOM 1555 N N . ILE A 1 202 ? -61.239 28.970 8.181 1.00 34.22 202 ILE A N 1
ATOM 1556 C CA . ILE A 1 202 ? -60.926 30.310 7.615 1.00 34.22 202 ILE A CA 1
ATOM 1557 C C . ILE A 1 202 ? -61.336 31.586 8.398 1.00 34.22 202 ILE A C 1
ATOM 1559 O O . ILE A 1 202 ? -62.521 31.831 8.602 1.00 34.22 202 ILE A O 1
ATOM 1563 N N . ALA A 1 203 ? -60.376 32.512 8.576 1.00 31.28 203 ALA A N 1
ATOM 1564 C CA . ALA A 1 203 ? -60.592 33.963 8.416 1.00 31.28 203 ALA A CA 1
ATOM 1565 C C . ALA A 1 203 ? -59.289 34.683 7.986 1.00 31.28 203 ALA A C 1
ATOM 1567 O O . ALA A 1 203 ? -58.280 34.622 8.685 1.00 31.28 203 ALA A O 1
ATOM 1568 N N . PHE A 1 204 ? -59.319 35.352 6.826 1.00 30.83 204 PHE A N 1
ATOM 1569 C CA . PHE A 1 204 ? -58.273 36.262 6.329 1.00 30.83 204 PHE A CA 1
ATOM 1570 C C . PHE A 1 204 ? -58.449 37.672 6.930 1.00 30.83 204 PHE A C 1
ATOM 1572 O O . PHE A 1 204 ? -59.590 38.088 7.144 1.00 30.83 204 PHE A O 1
ATOM 1579 N N . PRO A 1 205 ? -57.362 38.434 7.166 1.00 35.34 205 PRO A N 1
ATOM 1580 C CA . PRO A 1 205 ? -57.446 39.775 7.731 1.00 35.34 205 PRO A CA 1
ATOM 1581 C C . PRO A 1 205 ? -57.869 40.815 6.684 1.00 35.34 205 PRO A C 1
ATOM 1583 O O . PRO A 1 205 ? -57.370 40.860 5.562 1.00 35.34 205 PRO A O 1
ATOM 1586 N N . SER A 1 206 ? -58.804 41.667 7.089 1.00 34.12 206 SER A N 1
ATOM 1587 C CA . SER A 1 206 ? -59.345 42.797 6.341 1.00 34.12 206 SER A CA 1
ATOM 1588 C C . SER A 1 206 ? -58.476 44.050 6.467 1.00 34.12 206 SER A C 1
ATOM 1590 O O . SER A 1 206 ? -58.195 44.482 7.584 1.00 34.12 206 SER A O 1
ATOM 1592 N N . GLY A 1 207 ? -58.197 44.703 5.334 1.00 32.38 207 GLY A N 1
ATOM 1593 C CA . GLY A 1 207 ? -58.044 46.159 5.269 1.00 32.38 207 GLY A CA 1
ATOM 1594 C C . GLY A 1 207 ? -56.851 46.669 4.464 1.00 32.38 207 GLY A C 1
ATOM 1595 O O . GLY A 1 207 ? -55.734 46.638 4.962 1.00 32.38 207 GLY A O 1
ATOM 1596 N N . LEU A 1 208 ? -57.117 47.228 3.275 1.00 34.81 208 LEU A N 1
ATOM 1597 C CA . LEU A 1 208 ? -56.593 48.533 2.837 1.00 34.81 208 LEU A CA 1
ATOM 1598 C C . LEU A 1 208 ? -57.278 49.001 1.534 1.00 34.81 208 LEU A C 1
ATOM 1600 O O . LEU A 1 208 ? -57.096 48.418 0.474 1.00 34.81 208 LEU A O 1
ATOM 1604 N N . ALA A 1 209 ? -58.081 50.054 1.714 1.00 34.88 209 ALA A N 1
ATOM 1605 C CA . ALA A 1 209 ? -58.312 51.239 0.880 1.00 34.88 209 ALA A CA 1
ATOM 1606 C C . ALA A 1 209 ? -58.700 51.139 -0.617 1.00 34.88 209 ALA A C 1
ATOM 1608 O O . ALA A 1 209 ? -58.030 50.556 -1.459 1.00 34.88 209 ALA A O 1
ATOM 1609 N N . SER A 1 210 ? -59.784 51.857 -0.913 1.00 36.19 210 SER A N 1
ATOM 1610 C CA . SER A 1 210 ? -60.396 52.205 -2.198 1.00 36.19 210 SER A CA 1
ATOM 1611 C C . SER A 1 210 ? -59.763 53.417 -2.912 1.00 36.19 210 SER A C 1
ATOM 1613 O O . SER A 1 210 ? -59.148 54.254 -2.255 1.00 36.19 210 SER A O 1
ATOM 1615 N N . SER A 1 211 ? -60.127 53.571 -4.201 1.00 38.31 211 SER A N 1
ATOM 1616 C CA . SER A 1 211 ? -60.010 54.730 -5.131 1.00 38.31 211 SER A CA 1
ATOM 1617 C C . SER A 1 211 ? -58.595 55.037 -5.645 1.00 38.31 211 SER A C 1
ATOM 1619 O O . SER A 1 211 ? -57.683 55.160 -4.841 1.00 38.31 211 SER A O 1
ATOM 1621 N N . THR A 1 212 ? -58.304 55.122 -6.948 1.00 40.47 212 THR A N 1
ATOM 1622 C CA . THR A 1 212 ? -59.056 55.487 -8.174 1.00 40.47 212 THR A CA 1
ATOM 1623 C C . THR A 1 212 ? -58.553 54.682 -9.365 1.00 40.47 212 THR A C 1
ATOM 1625 O O . THR A 1 212 ? -57.352 54.337 -9.350 1.00 40.47 212 THR A O 1
#

Sequence (212 aa):
MTEIKLDDRGLVPAIAQDINTGRVLMLGYMNPGSLKRTLEGTQVWFYSRSQEDLWHKGEVSGNYLNLREWYVDCDSDTILLKVDPDGPACHTGEISCFYTEMDGLPDDYEASDGGPRVLEELFAVIKDRQRAMPEGSYTAKLLAEGTSRVAQKVIEEAGETALAAATNDTENPARGNRGPFVSYPHLDGFGRGVAQRRLGGIAFPSGLASST

Organism: Geodia barretti (NCBI:txid519541)

Foldseek 3Di:
DDDADADPVQKAKEWEAAQVPRHTAEIAIAHPVQVVCCVVPQWGWGADPVVRDIHGQCPVPVFIWGFDDKDADDVRRHIYTHTHTPAQRDPVRHNHPPPDDDPDDPPPPPPDPPDPVVVVVVVVVLVVCCVVVDPPDPSSVQVVVHDVSVVVVVVVLVVLQVVCVVVVVPPCSDDPDDDDDPDDVPPPPPPPDPDDDDDDDDDDDDDDDDDD